Protein AF-X1TEB4-F1 (afdb_monomer)

Structure (mmCIF, N/CA/C/O backbone):
data_AF-X1TEB4-F1
#
_entry.id   AF-X1TEB4-F1
#
loop_
_atom_site.group_PDB
_atom_site.id
_atom_site.type_symbol
_atom_site.label_atom_id
_atom_site.label_alt_id
_atom_site.label_comp_id
_atom_site.label_asym_id
_atom_site.label_entity_id
_atom_site.label_seq_id
_atom_site.pdbx_PDB_ins_code
_atom_site.Cartn_x
_atom_site.Cartn_y
_atom_site.Cartn_z
_atom_site.occupancy
_atom_site.B_iso_or_equiv
_atom_site.auth_seq_id
_atom_site.auth_comp_id
_atom_site.auth_asym_id
_atom_site.auth_atom_id
_atom_site.pdbx_PDB_model_num
ATOM 1 N N . MET A 1 1 ? 12.703 -26.524 -3.717 1.00 46.34 1 MET A N 1
ATOM 2 C CA . MET A 1 1 ? 13.566 -26.075 -4.828 1.00 46.34 1 MET A CA 1
ATOM 3 C C . MET A 1 1 ? 12.742 -25.148 -5.689 1.00 46.34 1 MET A C 1
ATOM 5 O O . MET A 1 1 ? 11.754 -25.592 -6.263 1.00 46.34 1 MET A O 1
ATOM 9 N N . SER A 1 2 ? 13.084 -23.867 -5.699 1.00 54.50 2 SER A N 1
ATOM 10 C CA . SER A 1 2 ? 12.370 -22.867 -6.489 1.00 54.50 2 SER A CA 1
ATOM 11 C C . SER A 1 2 ? 13.248 -22.520 -7.684 1.00 54.50 2 SER A C 1
ATOM 13 O O . SER A 1 2 ? 14.299 -21.919 -7.503 1.00 54.50 2 SER A O 1
ATOM 15 N N . ASN A 1 3 ? 12.840 -22.927 -8.886 1.00 78.25 3 ASN A N 1
ATOM 16 C CA . ASN A 1 3 ? 13.520 -22.561 -10.128 1.00 78.25 3 ASN A CA 1
ATOM 17 C C . ASN A 1 3 ? 13.037 -21.174 -10.552 1.00 78.25 3 ASN A C 1
ATOM 19 O O . ASN A 1 3 ? 11.986 -21.061 -11.188 1.00 78.25 3 ASN A O 1
ATOM 23 N N . ILE A 1 4 ? 13.766 -20.123 -10.178 1.00 87.38 4 ILE A N 1
ATOM 24 C CA . ILE A 1 4 ? 13.391 -18.758 -10.555 1.00 87.38 4 ILE A CA 1
ATOM 25 C C . ILE A 1 4 ? 13.829 -18.525 -11.997 1.00 87.38 4 ILE A C 1
ATOM 27 O O . ILE A 1 4 ? 14.985 -18.751 -12.347 1.00 87.38 4 ILE A O 1
ATOM 31 N N . ARG A 1 5 ? 12.894 -18.103 -12.843 1.00 91.81 5 ARG A N 1
ATOM 32 C CA . ARG A 1 5 ? 13.108 -17.862 -14.272 1.00 91.81 5 ARG A CA 1
ATOM 33 C C . ARG A 1 5 ? 12.474 -16.540 -14.648 1.00 91.81 5 ARG A C 1
ATOM 35 O O . ARG A 1 5 ? 11.429 -16.177 -14.105 1.00 91.81 5 ARG A O 1
ATOM 42 N N . LEU A 1 6 ? 13.099 -15.856 -15.590 1.00 92.44 6 LEU A N 1
ATOM 43 C CA . LEU A 1 6 ? 12.607 -14.604 -16.137 1.00 92.44 6 LEU A CA 1
ATOM 44 C C . LEU A 1 6 ? 12.406 -14.762 -17.636 1.00 92.44 6 LEU A C 1
ATOM 46 O O . LEU A 1 6 ? 13.144 -15.479 -18.315 1.00 92.44 6 LEU A O 1
ATOM 50 N N . ARG A 1 7 ? 11.397 -14.065 -18.139 1.00 94.44 7 ARG A N 1
ATOM 51 C CA . ARG A 1 7 ? 11.156 -13.883 -19.562 1.00 94.44 7 ARG A CA 1
ATOM 52 C C . ARG A 1 7 ? 10.642 -12.472 -19.755 1.00 94.44 7 ARG A C 1
ATOM 54 O O . ARG A 1 7 ? 9.741 -12.052 -19.030 1.00 94.44 7 ARG A O 1
ATOM 61 N N . ILE A 1 8 ? 11.226 -11.767 -20.707 1.00 94.25 8 ILE A N 1
ATOM 62 C CA . ILE A 1 8 ? 10.796 -10.429 -21.086 1.00 94.25 8 ILE A CA 1
ATOM 63 C C . ILE A 1 8 ? 9.924 -10.581 -22.323 1.00 94.25 8 ILE A C 1
ATOM 65 O O . ILE A 1 8 ? 10.279 -11.326 -23.233 1.00 94.25 8 ILE A O 1
ATOM 69 N N . VAL A 1 9 ? 8.773 -9.921 -22.328 1.00 95.19 9 VAL A N 1
ATOM 70 C CA . VAL A 1 9 ? 7.831 -9.928 -23.448 1.00 95.19 9 VAL A CA 1
ATOM 71 C C . VAL A 1 9 ? 7.774 -8.511 -23.994 1.00 95.19 9 VAL A C 1
ATOM 73 O O . VAL A 1 9 ? 7.603 -7.567 -23.223 1.00 95.19 9 VAL A O 1
ATOM 76 N N . ASN A 1 10 ? 7.971 -8.372 -25.300 1.00 94.75 10 ASN A N 1
ATOM 77 C CA . ASN A 1 10 ? 7.827 -7.118 -26.013 1.00 94.75 10 ASN 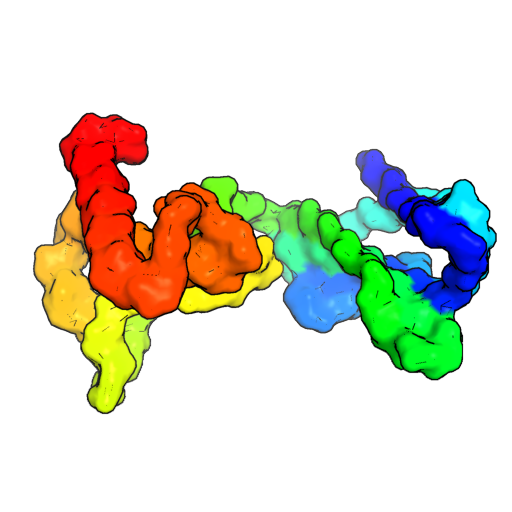A CA 1
ATOM 78 C C . ASN A 1 10 ? 6.544 -7.176 -26.842 1.00 94.75 10 ASN A C 1
ATOM 80 O O . ASN A 1 10 ? 6.534 -7.752 -27.923 1.00 94.75 10 ASN A O 1
ATOM 84 N N . ASP A 1 11 ? 5.479 -6.556 -26.343 1.00 93.06 11 ASP A N 1
ATOM 85 C CA . ASP A 1 11 ? 4.195 -6.455 -27.051 1.00 93.06 11 ASP A CA 1
ATOM 86 C C . ASP A 1 11 ? 4.111 -5.203 -27.952 1.00 93.06 11 ASP A C 1
ATOM 88 O O . ASP A 1 11 ? 3.024 -4.807 -28.367 1.00 93.06 11 ASP A O 1
ATOM 92 N N . SER A 1 12 ? 5.237 -4.523 -28.202 1.00 90.69 12 SER A N 1
ATOM 93 C CA . SER A 1 12 ? 5.290 -3.334 -29.059 1.00 90.69 12 SER A CA 1
ATOM 94 C C . SER A 1 12 ? 5.682 -3.673 -30.498 1.00 90.69 12 SER A C 1
ATOM 96 O O . SER A 1 12 ? 6.253 -4.729 -30.779 1.00 90.69 12 SER A O 1
ATOM 98 N N . ASP A 1 13 ? 5.417 -2.731 -31.404 1.00 93.88 13 ASP A N 1
ATOM 99 C CA . ASP A 1 13 ? 5.736 -2.837 -32.833 1.00 93.88 13 ASP A CA 1
ATOM 100 C C . ASP A 1 13 ? 7.204 -2.521 -33.167 1.00 93.88 13 ASP A C 1
ATOM 102 O O . ASP A 1 13 ? 7.592 -2.520 -34.336 1.00 93.88 13 ASP A O 1
ATOM 106 N N . GLU A 1 14 ? 8.035 -2.265 -32.156 1.00 92.69 14 GLU A N 1
ATOM 107 C CA . GLU A 1 14 ? 9.440 -1.899 -32.315 1.00 92.69 14 GLU A CA 1
ATOM 108 C C . GLU A 1 14 ? 10.349 -2.791 -31.472 1.00 92.69 14 GLU A C 1
ATOM 110 O O . GLU A 1 14 ? 9.975 -3.257 -30.395 1.00 92.69 14 GLU A O 1
ATOM 115 N N . ASP A 1 15 ? 11.588 -2.971 -31.920 1.00 93.00 15 ASP A N 1
ATOM 116 C CA . ASP A 1 15 ? 12.613 -3.650 -31.133 1.00 93.00 15 ASP A CA 1
ATOM 117 C C . ASP A 1 15 ? 12.954 -2.816 -29.891 1.00 93.00 15 ASP A C 1
ATOM 119 O O . ASP A 1 15 ? 13.153 -1.599 -29.962 1.00 93.00 15 ASP A O 1
ATOM 123 N N . ILE A 1 16 ? 13.020 -3.450 -28.721 1.00 92.31 16 ILE A N 1
ATOM 124 C CA . ILE A 1 16 ? 13.386 -2.774 -27.473 1.00 92.31 16 ILE A CA 1
ATOM 125 C C . ILE A 1 16 ? 14.796 -3.194 -27.071 1.00 92.31 16 ILE A C 1
ATOM 127 O O . ILE A 1 16 ? 15.044 -4.359 -26.760 1.00 92.31 16 ILE A O 1
ATOM 131 N N . GLU A 1 17 ? 15.700 -2.216 -27.003 1.00 94.81 17 GLU A N 1
ATOM 132 C CA . GLU A 1 17 ? 16.971 -2.343 -26.294 1.00 94.81 17 GLU A CA 1
ATOM 133 C C . GLU A 1 17 ? 16.771 -1.961 -24.825 1.00 94.81 17 GLU A C 1
ATOM 135 O O . GLU A 1 17 ? 16.362 -0.841 -24.503 1.00 94.81 17 GLU A O 1
ATOM 140 N N . LEU A 1 18 ? 17.056 -2.894 -23.921 1.00 95.56 18 LEU A N 1
ATOM 141 C CA . LEU A 1 18 ? 16.840 -2.719 -22.489 1.00 95.56 18 LEU A CA 1
ATOM 142 C C . LEU A 1 18 ? 17.977 -3.320 -21.670 1.00 95.56 18 LEU A C 1
ATOM 144 O O . LEU A 1 18 ? 18.709 -4.190 -22.128 1.00 95.56 18 LEU A O 1
ATOM 148 N N . ARG A 1 19 ? 18.096 -2.893 -20.417 1.00 96.69 19 ARG A N 1
ATOM 149 C CA . ARG A 1 19 ? 18.965 -3.508 -19.416 1.00 96.69 19 ARG A CA 1
ATOM 150 C C . ARG A 1 19 ? 18.125 -4.185 -18.355 1.00 96.69 19 ARG A C 1
ATOM 152 O O . ARG A 1 19 ? 17.402 -3.514 -17.615 1.00 96.69 19 ARG A O 1
ATOM 159 N N . LEU A 1 20 ? 18.252 -5.501 -18.249 1.00 96.31 20 LEU A N 1
ATOM 160 C CA . LEU A 1 20 ? 17.651 -6.274 -17.175 1.00 96.31 20 LEU A CA 1
ATOM 161 C C . LEU A 1 20 ? 18.532 -6.197 -15.933 1.00 96.31 20 LEU A C 1
ATOM 163 O O . LEU A 1 20 ? 19.722 -6.491 -15.985 1.00 96.31 20 LEU A O 1
ATOM 167 N N . ARG A 1 21 ? 17.922 -5.896 -14.788 1.00 96.69 21 ARG A N 1
ATOM 168 C CA . ARG A 1 21 ? 18.528 -6.064 -13.466 1.00 96.69 21 ARG A CA 1
ATOM 169 C C . ARG A 1 21 ? 17.651 -6.953 -12.608 1.00 96.69 21 ARG A C 1
ATOM 171 O O . ARG A 1 21 ? 16.559 -6.541 -12.216 1.00 96.69 21 ARG A O 1
ATOM 178 N N . PHE A 1 22 ? 18.161 -8.133 -12.278 1.00 96.12 22 PHE A N 1
ATOM 179 C CA . PHE A 1 22 ? 17.533 -9.078 -11.368 1.00 96.12 22 PHE A CA 1
ATOM 180 C C . PHE A 1 22 ? 18.405 -9.314 -10.137 1.00 96.12 22 PHE A C 1
ATOM 182 O O . PHE A 1 22 ? 19.541 -9.781 -10.246 1.00 96.12 22 PHE A O 1
ATOM 189 N N . PHE A 1 23 ? 17.881 -8.992 -8.958 1.00 94.69 23 PHE A N 1
ATOM 190 C CA . PHE A 1 23 ? 18.628 -9.063 -7.706 1.00 94.69 23 PHE A CA 1
ATOM 191 C C . PHE A 1 23 ? 17.726 -9.361 -6.504 1.00 94.69 23 PHE A C 1
ATOM 193 O O . PHE A 1 23 ? 16.518 -9.129 -6.527 1.00 94.69 23 PHE A O 1
ATOM 200 N N . LEU A 1 24 ? 18.337 -9.882 -5.444 1.00 93.00 24 LEU A N 1
ATOM 201 C CA . LEU A 1 24 ? 17.761 -10.064 -4.120 1.00 93.00 24 LEU A CA 1
ATOM 202 C C . LEU A 1 24 ? 18.190 -8.904 -3.223 1.00 93.00 24 LEU A C 1
ATOM 204 O O . LEU A 1 24 ? 19.374 -8.555 -3.178 1.00 93.00 24 LEU A O 1
ATOM 208 N N . ARG A 1 25 ? 17.245 -8.342 -2.472 1.00 91.38 25 ARG A N 1
ATOM 209 C CA . ARG A 1 25 ? 17.519 -7.324 -1.454 1.00 91.38 25 ARG A CA 1
ATOM 210 C C . ARG A 1 25 ? 16.847 -7.627 -0.119 1.00 91.38 25 ARG A C 1
ATOM 212 O O . ARG A 1 25 ? 15.802 -8.281 -0.079 1.00 91.38 25 ARG A O 1
ATOM 219 N N . TYR A 1 26 ? 17.438 -7.080 0.936 1.00 85.31 26 TYR A N 1
ATOM 220 C CA . TYR A 1 26 ? 16.897 -7.002 2.290 1.00 85.31 26 TYR A CA 1
ATOM 221 C C . TYR A 1 26 ? 16.868 -5.528 2.682 1.00 85.31 26 TYR A C 1
ATOM 223 O O . TYR A 1 26 ? 17.906 -4.865 2.677 1.00 85.31 26 TYR A O 1
ATOM 231 N N . PHE A 1 27 ? 15.667 -4.995 2.916 1.00 79.31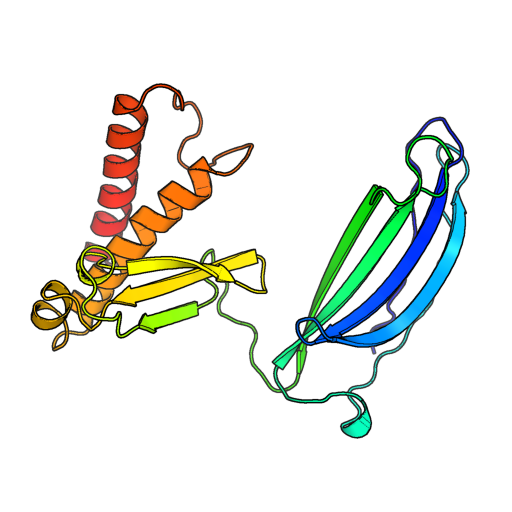 27 PHE A N 1
ATOM 232 C CA . PHE A 1 27 ? 15.415 -3.548 2.919 1.00 79.31 27 PHE A CA 1
ATOM 233 C C . PHE A 1 27 ? 16.008 -2.877 1.662 1.00 79.31 27 PHE A C 1
ATOM 235 O O . PHE A 1 27 ? 15.671 -3.266 0.540 1.00 79.31 27 PHE A O 1
ATOM 242 N N . ASP A 1 28 ? 16.911 -1.913 1.837 1.00 79.12 28 ASP A N 1
ATOM 243 C CA . ASP A 1 28 ? 17.576 -1.189 0.748 1.00 79.12 28 ASP A CA 1
ATOM 244 C C . ASP A 1 28 ? 18.912 -1.813 0.327 1.00 79.12 28 ASP A C 1
ATOM 246 O O . ASP A 1 28 ? 19.527 -1.389 -0.654 1.00 79.12 28 ASP A O 1
ATOM 250 N N . GLN A 1 29 ? 19.366 -2.849 1.034 1.00 85.88 29 GLN A N 1
ATOM 251 C CA . GLN A 1 29 ? 20.633 -3.499 0.745 1.00 85.88 29 GLN A CA 1
ATOM 252 C C . GLN A 1 29 ? 20.449 -4.599 -0.299 1.00 85.88 29 GLN A C 1
ATOM 254 O O . GLN A 1 29 ? 19.760 -5.594 -0.068 1.00 85.88 29 GLN A O 1
ATOM 259 N N . VAL A 1 30 ? 21.123 -4.457 -1.441 1.00 90.81 30 VAL A N 1
ATOM 260 C CA . VAL A 1 30 ? 21.265 -5.552 -2.407 1.00 90.81 30 VAL A CA 1
ATOM 261 C C . VAL A 1 30 ? 22.172 -6.616 -1.800 1.00 90.81 30 VAL A C 1
ATOM 263 O O . VAL A 1 30 ? 23.336 -6.355 -1.503 1.00 90.81 30 VAL A O 1
ATOM 266 N N . ILE A 1 31 ? 21.628 -7.814 -1.624 1.00 90.94 31 ILE A N 1
ATOM 267 C CA . ILE A 1 31 ? 22.353 -8.966 -1.083 1.00 90.94 31 ILE A CA 1
ATOM 268 C C . ILE A 1 31 ? 23.049 -9.715 -2.207 1.00 90.94 31 ILE A C 1
ATOM 270 O O . ILE A 1 31 ? 24.191 -10.149 -2.069 1.00 90.94 31 ILE A O 1
ATOM 274 N N . ARG A 1 32 ? 22.351 -9.878 -3.333 1.00 91.62 32 ARG A N 1
ATOM 275 C CA . ARG A 1 32 ? 22.831 -10.689 -4.445 1.00 91.62 32 ARG A CA 1
ATOM 276 C C . ARG A 1 32 ? 22.267 -10.192 -5.760 1.00 91.62 32 ARG A C 1
ATOM 278 O O . ARG A 1 32 ? 21.068 -9.977 -5.869 1.00 91.62 32 ARG A O 1
ATOM 285 N N . THR A 1 33 ? 23.115 -10.092 -6.773 1.00 94.62 33 THR A N 1
ATOM 286 C CA . THR A 1 33 ? 22.696 -9.847 -8.156 1.00 94.62 33 THR A CA 1
ATOM 287 C C . THR A 1 33 ? 22.754 -11.160 -8.927 1.00 94.62 33 THR A C 1
ATOM 289 O O . THR A 1 33 ? 23.776 -11.843 -8.895 1.00 94.62 33 THR A O 1
ATOM 292 N N . TYR A 1 34 ? 21.664 -11.519 -9.600 1.00 93.81 34 TYR A N 1
ATOM 293 C CA . TYR A 1 34 ? 21.567 -12.726 -10.427 1.00 93.81 34 TYR A CA 1
ATOM 29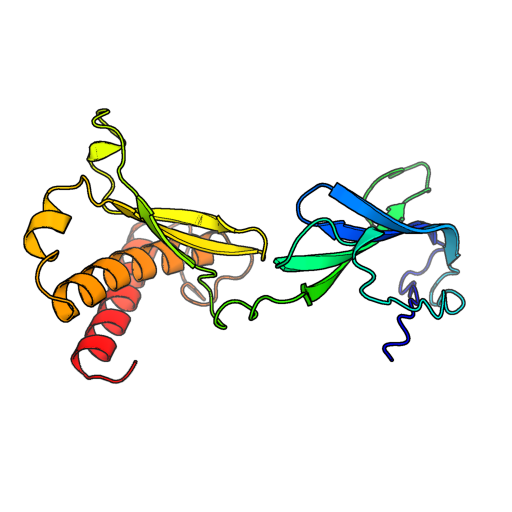4 C C . TYR A 1 34 ? 21.788 -12.423 -11.907 1.00 93.81 34 TYR A C 1
ATOM 296 O O . TYR A 1 34 ? 22.438 -13.207 -12.590 1.00 93.81 34 TYR A O 1
ATOM 304 N N . ALA A 1 35 ? 21.263 -11.292 -12.386 1.00 94.94 35 ALA A N 1
ATOM 305 C CA . ALA A 1 35 ? 21.459 -10.818 -13.750 1.00 94.94 35 ALA A CA 1
ATOM 306 C C . ALA A 1 35 ? 21.581 -9.289 -13.769 1.00 94.94 35 ALA A C 1
ATOM 308 O O . ALA A 1 35 ? 20.830 -8.588 -13.085 1.00 94.94 35 ALA A O 1
ATOM 309 N N . ASP A 1 36 ? 22.532 -8.785 -14.548 1.00 96.25 36 ASP A N 1
ATOM 310 C CA . ASP A 1 36 ? 22.679 -7.371 -14.902 1.00 96.25 36 ASP A CA 1
ATOM 311 C C . ASP A 1 36 ? 23.245 -7.310 -16.324 1.00 96.25 36 ASP A C 1
ATOM 313 O O . ASP A 1 36 ? 24.459 -7.245 -16.516 1.00 96.25 36 ASP A O 1
ATOM 317 N N . GLU A 1 37 ? 22.365 -7.445 -17.312 1.00 95.06 37 GLU A N 1
ATOM 318 C CA . GLU A 1 37 ? 22.740 -7.620 -18.716 1.00 95.06 37 GLU A CA 1
ATOM 319 C C . GLU A 1 37 ? 21.845 -6.803 -19.649 1.00 95.06 37 GLU A C 1
ATOM 321 O O . GLU A 1 37 ? 20.675 -6.541 -19.356 1.00 95.06 37 GLU A O 1
ATOM 326 N N . ASP A 1 38 ? 22.429 -6.384 -20.767 1.00 96.31 38 ASP A N 1
ATOM 327 C CA . ASP A 1 38 ? 21.737 -5.657 -21.823 1.00 96.31 38 ASP A CA 1
ATOM 328 C C . ASP A 1 38 ? 21.128 -6.682 -22.798 1.00 96.31 38 ASP A C 1
ATOM 330 O O . ASP A 1 38 ? 21.785 -7.646 -23.198 1.00 96.31 38 ASP A O 1
ATOM 334 N N . ILE A 1 39 ? 19.856 -6.502 -23.148 1.00 94.94 39 ILE A N 1
ATOM 335 C CA . ILE A 1 39 ? 19.049 -7.438 -23.934 1.00 94.94 39 ILE A CA 1
ATOM 336 C C . ILE A 1 39 ? 18.322 -6.652 -25.019 1.00 94.94 39 ILE A C 1
ATOM 338 O O . ILE A 1 39 ? 17.784 -5.574 -24.770 1.00 94.94 39 ILE A O 1
ATOM 342 N N . ILE A 1 40 ? 18.270 -7.230 -26.215 1.00 95.19 40 ILE A N 1
ATOM 343 C CA . ILE A 1 40 ? 17.432 -6.746 -27.308 1.00 95.19 40 ILE A CA 1
ATOM 344 C C . ILE A 1 40 ? 16.280 -7.731 -27.461 1.00 95.19 40 ILE A C 1
ATOM 346 O O . ILE A 1 40 ? 16.513 -8.930 -27.636 1.00 95.19 40 ILE A O 1
ATOM 350 N N . VAL A 1 41 ? 15.048 -7.236 -27.361 1.00 95.62 41 VAL A N 1
ATOM 351 C CA . VAL A 1 41 ? 13.841 -8.039 -27.576 1.00 95.62 41 VAL A CA 1
ATOM 352 C C . VAL A 1 41 ? 13.152 -7.532 -28.841 1.00 95.62 41 VAL A C 1
ATOM 354 O O . VAL A 1 41 ? 12.707 -6.380 -28.842 1.00 95.62 41 VAL A O 1
ATOM 357 N N . PRO A 1 42 ? 13.063 -8.347 -29.909 1.00 96.00 42 PRO A N 1
ATOM 358 C CA . PRO A 1 42 ? 12.408 -7.931 -31.143 1.00 96.00 42 PRO A CA 1
ATOM 359 C C . PRO A 1 42 ? 10.940 -7.553 -30.932 1.00 96.00 42 PRO A C 1
ATOM 361 O O . PRO A 1 42 ? 10.312 -7.993 -29.961 1.00 96.00 42 PRO A O 1
ATOM 364 N N . ALA A 1 43 ? 10.406 -6.734 -31.836 1.00 95.38 43 ALA A N 1
ATOM 365 C CA . ALA A 1 43 ? 8.994 -6.362 -31.867 1.00 95.38 43 ALA A CA 1
ATOM 366 C C . ALA A 1 43 ? 8.080 -7.597 -31.816 1.00 95.38 43 ALA A C 1
ATOM 368 O O . ALA A 1 43 ? 8.282 -8.553 -32.567 1.00 95.38 43 ALA A O 1
ATOM 369 N N . ASN A 1 44 ? 7.042 -7.558 -30.978 1.00 95.38 44 ASN A N 1
ATOM 370 C CA . ASN A 1 44 ? 6.058 -8.638 -30.814 1.00 95.38 44 ASN A CA 1
ATOM 371 C C . ASN A 1 44 ? 6.659 -10.019 -30.446 1.00 95.38 44 ASN A C 1
ATOM 373 O O . ASN A 1 44 ? 6.035 -11.061 -30.679 1.00 95.38 44 ASN A O 1
ATOM 377 N N . GLU A 1 45 ? 7.866 -10.052 -29.875 1.00 96.38 45 GLU A N 1
ATOM 378 C CA . GLU A 1 45 ? 8.567 -11.274 -29.472 1.00 96.38 45 GLU A CA 1
ATOM 379 C C . GLU A 1 45 ? 8.893 -11.304 -27.968 1.00 96.38 45 GLU A C 1
ATOM 381 O O . GLU A 1 45 ? 8.493 -10.453 -27.174 1.00 96.38 45 GLU A O 1
ATOM 386 N N . HIS A 1 46 ? 9.601 -12.349 -27.539 1.00 94.75 46 HIS A N 1
ATOM 387 C CA . HIS A 1 46 ? 10.052 -12.518 -26.165 1.00 94.75 46 HIS A CA 1
ATOM 388 C C . HIS A 1 46 ? 11.540 -12.847 -26.112 1.00 94.75 46 HIS A C 1
ATOM 390 O O . HIS A 1 46 ? 12.092 -13.483 -27.009 1.00 94.75 46 HIS A O 1
ATOM 396 N N . SER A 1 47 ? 12.184 -12.453 -25.016 1.00 94.38 47 SER A N 1
ATOM 397 C CA . SER A 1 47 ? 13.563 -12.842 -24.752 1.00 94.38 47 SER A CA 1
ATOM 398 C C . SER A 1 47 ? 13.673 -14.364 -24.589 1.00 94.38 47 SER A C 1
ATOM 400 O O . SER A 1 47 ? 12.716 -15.017 -24.142 1.00 94.38 47 SER A O 1
ATOM 402 N N . PRO A 1 48 ? 14.866 -14.941 -24.818 1.00 92.06 48 PRO A N 1
ATOM 403 C CA . PRO A 1 48 ? 15.207 -16.238 -24.255 1.00 92.06 48 PRO A CA 1
ATOM 404 C C . PRO A 1 48 ? 14.927 -16.277 -22.747 1.00 92.06 48 PRO A C 1
ATOM 406 O O . PRO A 1 48 ? 14.863 -15.246 -22.069 1.00 92.06 48 PRO A O 1
ATOM 409 N N . GLU A 1 49 ? 14.741 -17.480 -22.216 1.00 92.56 49 GLU A N 1
ATOM 410 C CA . GLU A 1 49 ? 14.541 -17.671 -20.783 1.00 92.56 49 GLU A CA 1
ATOM 411 C C . GLU A 1 49 ? 15.850 -17.418 -20.028 1.00 92.56 49 GLU A C 1
ATOM 413 O O . GLU A 1 49 ? 16.889 -17.981 -20.370 1.00 92.56 49 GLU A O 1
ATOM 418 N N . ILE A 1 50 ? 15.786 -16.576 -18.997 1.00 93.12 50 ILE A N 1
ATOM 419 C CA . ILE A 1 50 ? 16.945 -16.165 -18.201 1.00 93.12 50 ILE A CA 1
ATOM 420 C C . ILE A 1 50 ? 16.866 -16.881 -16.853 1.00 93.12 50 ILE A C 1
ATOM 422 O O . ILE A 1 50 ? 15.870 -16.768 -16.127 1.00 93.12 50 ILE A O 1
ATOM 426 N N . GLY A 1 51 ? 17.908 -17.651 -16.543 1.00 90.12 51 GLY A N 1
ATOM 427 C CA . GLY A 1 51 ? 17.939 -18.615 -15.443 1.00 90.12 51 GLY A CA 1
ATOM 428 C C . GLY A 1 51 ? 18.052 -20.067 -15.948 1.00 90.12 51 GLY A C 1
ATOM 429 O O . GLY A 1 51 ? 18.444 -20.291 -17.092 1.00 90.12 51 GLY A O 1
ATOM 430 N N . PRO A 1 52 ? 17.724 -21.076 -15.121 1.00 91.00 52 PRO A N 1
ATOM 431 C CA . PRO A 1 52 ? 17.140 -20.958 -13.789 1.00 91.00 52 PRO A CA 1
ATOM 432 C C . PRO A 1 52 ? 18.138 -20.418 -12.761 1.00 91.00 52 PRO A C 1
ATOM 434 O O . PRO A 1 52 ? 19.313 -20.773 -12.767 1.00 91.00 52 PRO A O 1
ATOM 437 N N . PHE A 1 53 ? 17.639 -19.596 -11.846 1.00 89.38 53 PHE A N 1
ATOM 438 C CA . PHE A 1 53 ? 18.362 -19.203 -10.646 1.00 89.38 53 PHE A CA 1
ATOM 439 C C . PHE A 1 53 ? 17.882 -20.040 -9.469 1.00 89.38 53 PHE A C 1
ATOM 441 O O . PHE A 1 53 ? 16.676 -20.233 -9.277 1.00 89.38 53 PHE A O 1
ATOM 448 N N . GLU A 1 54 ? 18.841 -20.511 -8.683 1.00 85.12 54 GLU A N 1
ATOM 449 C CA . GLU A 1 54 ? 18.590 -21.224 -7.441 1.00 85.12 54 GLU A CA 1
ATOM 450 C C . GLU A 1 54 ? 19.002 -20.357 -6.259 1.00 85.12 54 GLU A C 1
ATOM 452 O O . GLU A 1 54 ? 20.065 -19.724 -6.270 1.00 85.12 54 GLU A O 1
ATOM 457 N N . GLU A 1 55 ? 18.159 -20.362 -5.230 1.00 82.12 55 GLU A N 1
ATOM 458 C CA . GLU A 1 55 ? 18.415 -19.643 -3.997 1.00 82.12 55 GLU A CA 1
ATOM 459 C C . GLU A 1 55 ? 18.341 -20.584 -2.799 1.00 82.12 55 GLU A C 1
ATOM 461 O O . GLU A 1 55 ? 17.382 -21.346 -2.641 1.00 82.12 55 GLU A O 1
ATOM 466 N N . TYR A 1 56 ? 19.381 -20.514 -1.971 1.00 80.75 56 TYR A N 1
ATOM 467 C CA . TYR A 1 56 ? 19.537 -21.316 -0.769 1.00 80.75 56 TYR A CA 1
ATOM 468 C C . TYR A 1 56 ? 19.770 -20.367 0.405 1.00 80.75 56 TYR A C 1
ATOM 470 O O . TYR A 1 56 ? 20.720 -19.582 0.352 1.00 80.75 56 TYR A O 1
ATOM 478 N N . PRO A 1 57 ? 18.946 -20.430 1.463 1.00 71.12 57 PRO A N 1
ATOM 479 C CA . PRO A 1 57 ? 19.191 -19.662 2.671 1.00 71.12 57 PRO A CA 1
ATOM 480 C C . PRO A 1 57 ? 20.431 -20.230 3.370 1.00 71.12 57 PRO A C 1
ATOM 482 O O . PRO A 1 57 ? 20.370 -21.251 4.051 1.00 71.12 57 PRO A O 1
ATOM 485 N N . ILE A 1 58 ? 21.582 -19.604 3.129 1.00 77.12 58 ILE A N 1
ATOM 486 C CA . ILE A 1 58 ? 22.841 -19.896 3.815 1.00 77.12 58 ILE A CA 1
ATOM 487 C C . ILE A 1 58 ? 23.113 -18.721 4.750 1.00 77.12 58 ILE A C 1
ATOM 489 O O . ILE A 1 58 ? 23.157 -17.579 4.299 1.00 77.12 58 ILE A O 1
ATOM 493 N N . GLU A 1 59 ? 23.337 -19.001 6.031 1.00 68.06 59 GLU A N 1
ATOM 494 C CA . GLU A 1 59 ? 23.495 -18.006 7.106 1.00 68.06 59 GLU A CA 1
ATOM 495 C C . GLU A 1 59 ? 24.550 -16.923 6.794 1.00 68.06 59 GLU A C 1
ATOM 497 O O . GLU A 1 59 ? 24.405 -15.770 7.178 1.00 68.06 59 GLU A O 1
ATOM 502 N N . SER A 1 60 ? 25.579 -17.245 6.003 1.00 74.19 60 SER A N 1
ATOM 503 C CA . SER A 1 60 ? 26.603 -16.281 5.573 1.00 74.19 60 SER A CA 1
ATOM 504 C C . SER A 1 60 ? 26.130 -15.238 4.550 1.00 74.19 60 SER A C 1
ATOM 506 O O . SER A 1 60 ? 26.799 -14.225 4.364 1.00 74.19 60 SER A O 1
ATOM 508 N N . THR A 1 61 ? 25.026 -15.498 3.847 1.00 76.06 61 THR A N 1
ATOM 509 C CA . THR A 1 61 ? 24.486 -14.638 2.774 1.00 76.06 61 THR A CA 1
ATOM 510 C C . THR A 1 61 ? 23.300 -13.804 3.260 1.00 76.06 61 THR A C 1
ATOM 512 O O . THR A 1 61 ? 23.020 -12.743 2.709 1.00 76.06 61 THR A O 1
ATOM 515 N N . TYR A 1 62 ? 22.620 -14.263 4.309 1.00 85.06 62 TYR A N 1
ATOM 516 C CA . TYR A 1 62 ? 21.394 -13.674 4.831 1.00 85.06 62 TYR A CA 1
ATOM 517 C C . TYR A 1 62 ? 21.712 -12.930 6.131 1.00 85.06 62 TYR A C 1
ATOM 519 O O . TYR A 1 62 ? 21.984 -13.575 7.139 1.00 85.06 62 TYR A O 1
ATOM 527 N N . PRO A 1 63 ? 21.725 -11.585 6.133 1.00 82.69 63 PRO A N 1
ATOM 528 C CA . PRO A 1 63 ? 22.216 -10.820 7.278 1.00 82.69 63 PRO A CA 1
ATOM 529 C C . PRO A 1 63 ? 21.347 -10.959 8.537 1.00 82.69 63 PRO A C 1
ATOM 531 O O . PRO A 1 63 ? 21.838 -10.712 9.637 1.00 82.69 63 PRO A O 1
ATOM 534 N N . SER A 1 64 ? 20.060 -11.297 8.394 1.00 86.06 64 SER A N 1
ATOM 535 C CA . SER A 1 64 ? 19.132 -11.465 9.519 1.00 86.06 64 SER A CA 1
ATOM 536 C C . SER A 1 64 ? 17.854 -12.213 9.123 1.00 86.06 64 SER A C 1
ATOM 538 O O . SER A 1 64 ? 17.577 -12.390 7.934 1.00 86.06 64 SER A O 1
ATOM 540 N N . ALA A 1 65 ? 17.048 -12.607 10.108 1.00 86.56 65 ALA A N 1
ATOM 541 C CA . ALA A 1 65 ? 15.676 -13.043 9.867 1.00 86.56 65 ALA A CA 1
ATOM 542 C C . ALA A 1 65 ? 14.836 -11.890 9.285 1.00 86.56 65 ALA A C 1
ATOM 544 O O . ALA A 1 65 ? 15.101 -10.716 9.550 1.00 86.56 65 ALA A O 1
ATOM 545 N N . GLY A 1 66 ? 13.831 -12.236 8.485 1.00 84.00 66 GLY A N 1
ATOM 546 C CA . GLY A 1 66 ? 12.799 -11.313 8.032 1.00 84.00 66 GLY A CA 1
ATOM 547 C C . GLY A 1 66 ? 12.517 -11.354 6.539 1.00 84.00 66 GLY A C 1
ATOM 548 O O . GLY A 1 66 ? 12.637 -12.394 5.891 1.00 84.00 66 GLY A O 1
ATOM 549 N N . LYS A 1 67 ? 12.069 -10.226 5.984 1.00 82.88 67 LYS A N 1
ATOM 550 C CA . LYS A 1 67 ? 11.566 -10.140 4.608 1.00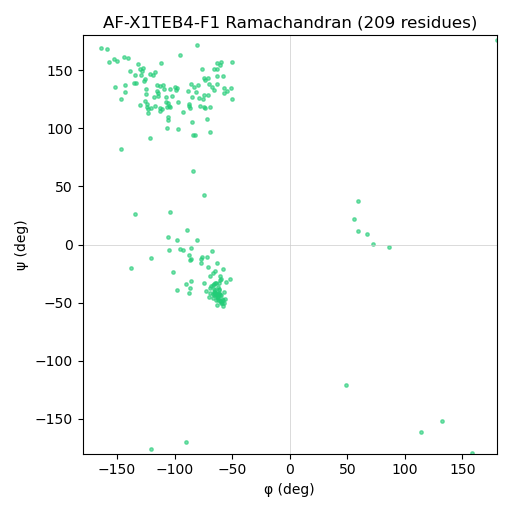 82.88 67 LYS A CA 1
ATOM 551 C C . LYS A 1 67 ? 12.670 -9.944 3.575 1.00 82.88 67 LYS A C 1
ATOM 553 O O . LYS A 1 67 ? 13.388 -8.946 3.576 1.00 82.88 67 LYS A O 1
ATOM 558 N N . TYR A 1 68 ? 12.669 -10.808 2.572 1.00 89.31 68 TYR A N 1
ATOM 559 C CA . TYR A 1 68 ? 13.559 -10.756 1.422 1.00 89.31 68 TYR A CA 1
ATOM 560 C C . TYR A 1 68 ? 12.765 -10.510 0.141 1.00 89.31 68 TYR A C 1
ATOM 562 O O . TYR A 1 68 ? 11.686 -11.069 -0.067 1.00 89.31 68 TYR A O 1
ATOM 570 N N . THR A 1 69 ? 13.286 -9.640 -0.727 1.00 88.94 69 THR A N 1
ATOM 571 C CA . THR A 1 69 ? 12.596 -9.238 -1.961 1.00 88.94 69 THR A CA 1
ATOM 572 C C . THR A 1 69 ? 13.461 -9.492 -3.184 1.00 88.94 69 THR A C 1
ATOM 574 O O . THR A 1 69 ? 14.515 -8.881 -3.354 1.00 88.94 69 THR A O 1
ATOM 577 N N . PHE A 1 70 ? 12.973 -10.350 -4.071 1.00 92.12 70 PHE A N 1
ATOM 578 C CA . PHE A 1 70 ? 13.433 -10.442 -5.447 1.00 92.12 70 PHE A CA 1
ATOM 579 C C . PHE A 1 70 ? 12.893 -9.256 -6.240 1.00 92.12 70 PHE A C 1
ATOM 581 O O . PHE A 1 70 ? 11.685 -9.003 -6.228 1.00 92.12 70 PHE A O 1
ATOM 588 N N . VAL A 1 71 ? 13.776 -8.553 -6.941 1.00 92.00 71 VAL A N 1
ATOM 589 C CA . VAL A 1 71 ? 13.457 -7.396 -7.780 1.00 92.00 71 VAL A CA 1
ATOM 590 C C . VAL A 1 71 ? 13.971 -7.666 -9.186 1.00 92.00 71 VAL A C 1
ATOM 592 O O . VAL A 1 71 ? 15.170 -7.866 -9.370 1.00 92.00 71 VAL A O 1
ATOM 595 N N . ALA A 1 72 ? 13.073 -7.652 -10.168 1.00 94.94 72 ALA A N 1
ATOM 596 C CA . ALA A 1 72 ? 13.396 -7.628 -11.588 1.00 94.94 72 ALA A CA 1
ATOM 597 C C . ALA A 1 72 ? 12.948 -6.279 -12.155 1.00 94.94 72 ALA A C 1
ATOM 599 O O . ALA A 1 72 ? 11.760 -5.966 -12.122 1.00 94.94 72 ALA A O 1
ATOM 600 N N . ARG A 1 73 ? 13.890 -5.482 -12.656 1.00 94.38 73 ARG A N 1
ATOM 601 C CA . ARG A 1 73 ? 13.606 -4.209 -13.331 1.00 94.38 73 ARG A CA 1
ATOM 602 C C . ARG A 1 73 ? 14.244 -4.199 -14.709 1.00 94.38 73 ARG A C 1
ATOM 604 O O . ARG A 1 73 ? 15.358 -4.704 -14.865 1.00 94.38 73 ARG A O 1
ATOM 611 N N . ILE A 1 74 ? 13.554 -3.609 -15.673 1.00 94.56 74 ILE A N 1
ATOM 612 C CA . ILE A 1 74 ? 14.076 -3.367 -17.015 1.00 94.56 74 ILE A CA 1
ATOM 613 C C . ILE A 1 74 ? 14.185 -1.860 -17.237 1.00 94.56 74 ILE A C 1
ATOM 615 O O . ILE A 1 74 ? 13.263 -1.104 -16.937 1.00 94.56 74 ILE A O 1
ATOM 619 N N . LEU A 1 75 ? 15.341 -1.420 -17.714 1.00 93.56 75 LEU A N 1
ATOM 620 C CA . LEU A 1 75 ? 15.626 -0.016 -17.997 1.00 93.56 75 LEU A CA 1
ATOM 621 C C . LEU A 1 75 ? 15.779 0.156 -19.504 1.00 93.56 75 LEU A C 1
ATOM 623 O O . LEU A 1 75 ? 16.465 -0.657 -20.119 1.00 93.56 75 LEU A O 1
ATOM 627 N N . SER A 1 76 ? 15.199 1.199 -20.089 1.00 92.88 76 SER A N 1
ATOM 628 C CA . SER A 1 76 ? 15.410 1.503 -21.504 1.00 92.88 76 SER A CA 1
ATOM 629 C C . SER A 1 76 ? 16.875 1.839 -21.771 1.00 92.88 76 SER A C 1
ATOM 631 O O . SER A 1 76 ? 17.518 2.560 -20.997 1.00 92.88 76 SER A O 1
ATOM 633 N N . LEU A 1 77 ? 17.406 1.324 -22.878 1.00 93.94 77 LEU A N 1
ATOM 634 C CA . LEU A 1 77 ? 18.703 1.718 -23.423 1.00 93.94 77 LEU A CA 1
ATOM 635 C C . LEU A 1 77 ? 18.582 2.607 -24.665 1.00 93.94 77 LEU A C 1
ATOM 637 O O . LEU A 1 77 ? 19.609 3.115 -25.122 1.00 93.94 77 LEU A O 1
ATOM 641 N N . ARG A 1 78 ? 17.361 2.843 -25.169 1.00 89.88 78 ARG A N 1
ATOM 642 C CA . ARG A 1 78 ? 17.116 3.710 -26.330 1.00 89.88 78 ARG A CA 1
ATOM 643 C C . ARG A 1 78 ? 17.547 5.140 -26.010 1.00 89.88 78 ARG A C 1
ATOM 645 O O . ARG A 1 78 ? 17.416 5.592 -24.878 1.00 89.88 78 ARG A O 1
ATOM 652 N N . GLU A 1 79 ? 18.068 5.868 -26.996 1.00 86.44 79 GLU A N 1
ATOM 653 C CA . GLU A 1 79 ? 18.614 7.214 -26.758 1.00 86.44 79 GLU A CA 1
ATOM 654 C C . GLU A 1 79 ? 17.572 8.210 -26.228 1.00 86.44 79 GLU A C 1
ATOM 656 O O . GLU A 1 79 ? 17.912 9.072 -25.420 1.00 86.44 79 GLU A O 1
ATOM 661 N N . GLU A 1 80 ? 16.315 8.072 -26.652 1.00 87.56 80 GLU A N 1
ATOM 662 C CA . GLU A 1 80 ? 15.225 9.001 -26.332 1.00 87.56 80 GLU A CA 1
ATOM 663 C C . GLU A 1 80 ? 14.827 8.977 -24.849 1.00 87.56 80 GLU A C 1
ATOM 665 O O . GLU A 1 80 ? 14.510 10.017 -24.273 1.00 87.56 80 GLU A O 1
ATOM 670 N N . ASP A 1 81 ? 14.872 7.801 -24.221 1.00 87.75 81 ASP A N 1
ATOM 671 C CA . ASP A 1 81 ? 14.388 7.558 -22.860 1.00 87.75 81 ASP A CA 1
ATOM 672 C C . ASP A 1 81 ? 15.381 6.735 -22.019 1.00 87.75 81 ASP A C 1
ATOM 674 O O . ASP A 1 81 ? 15.003 6.071 -21.048 1.00 87.75 81 ASP A O 1
ATOM 678 N N . LYS A 1 82 ? 16.674 6.801 -22.356 1.00 91.19 82 LYS A N 1
ATOM 679 C CA . LYS A 1 82 ? 17.737 6.020 -21.715 1.00 91.19 82 LYS A CA 1
ATOM 680 C C . LYS A 1 82 ? 17.704 6.122 -20.191 1.00 91.19 82 LYS A C 1
ATOM 682 O O . LYS A 1 82 ? 17.824 7.200 -19.611 1.00 91.19 82 LYS A O 1
ATOM 687 N N . GLY A 1 83 ? 17.645 4.968 -19.536 1.00 86.56 83 GLY A N 1
ATOM 688 C CA . GLY A 1 83 ? 17.607 4.849 -18.080 1.00 86.56 83 GLY A CA 1
ATOM 689 C C . GLY A 1 83 ? 16.205 4.935 -17.474 1.00 86.56 83 GLY A C 1
ATOM 690 O O . GLY A 1 83 ? 16.081 4.751 -16.263 1.00 86.56 83 GLY A O 1
ATOM 691 N N . THR A 1 84 ? 15.166 5.157 -18.281 1.00 89.50 84 THR A N 1
ATOM 692 C CA . THR A 1 84 ? 13.767 5.077 -17.841 1.00 89.50 84 THR A CA 1
ATOM 693 C C . THR A 1 84 ? 13.415 3.637 -17.489 1.00 89.50 84 THR A C 1
ATOM 695 O O . THR A 1 84 ? 13.772 2.709 -18.212 1.00 89.50 84 THR A O 1
ATOM 698 N N . GLU A 1 85 ? 12.730 3.427 -16.367 1.00 92.06 85 GLU A N 1
ATOM 699 C CA . GLU A 1 85 ? 12.213 2.109 -15.998 1.00 92.06 85 GLU A CA 1
ATOM 700 C C . GLU A 1 85 ? 11.007 1.761 -16.876 1.00 92.06 85 GLU A C 1
ATOM 702 O O . GLU A 1 85 ? 9.999 2.463 -16.844 1.00 92.06 85 GLU A O 1
ATOM 707 N N . LEU A 1 86 ? 11.128 0.691 -17.666 1.00 89.69 86 LEU A N 1
ATOM 708 C CA . LEU A 1 86 ? 10.073 0.228 -18.575 1.00 89.69 86 LEU A CA 1
ATOM 709 C C . LEU A 1 86 ? 9.084 -0.715 -17.871 1.00 89.69 86 LEU A C 1
ATOM 711 O O . LEU A 1 86 ? 7.887 -0.667 -18.126 1.00 89.69 86 LEU A O 1
ATOM 715 N N . ASP A 1 87 ? 9.577 -1.571 -16.973 1.00 90.12 87 ASP A N 1
ATOM 716 C CA . ASP A 1 87 ? 8.772 -2.441 -16.112 1.00 90.12 87 ASP A CA 1
ATOM 717 C C . ASP A 1 87 ? 9.579 -2.843 -14.871 1.00 90.12 87 ASP A C 1
ATOM 719 O O . ASP A 1 87 ? 10.817 -2.875 -14.857 1.00 90.12 87 ASP A O 1
ATOM 723 N N . HIS A 1 88 ? 8.841 -3.200 -13.829 1.00 89.88 88 HIS A N 1
ATOM 724 C CA . HIS A 1 88 ? 9.353 -3.625 -12.545 1.00 89.88 88 HIS A CA 1
ATOM 725 C C . HIS A 1 88 ? 8.424 -4.674 -11.923 1.00 89.88 88 HIS A C 1
ATOM 727 O O . HIS A 1 88 ? 7.231 -4.451 -11.686 1.00 89.88 88 HIS A O 1
ATOM 733 N N . LYS A 1 89 ? 8.998 -5.827 -11.575 1.00 89.62 89 LYS A N 1
ATOM 734 C CA . LYS A 1 89 ? 8.312 -6.941 -10.916 1.00 89.62 89 LYS A CA 1
ATOM 735 C C . LYS A 1 89 ? 9.044 -7.346 -9.647 1.00 89.62 89 LYS A C 1
ATOM 737 O O . LYS A 1 89 ? 10.271 -7.420 -9.609 1.00 89.62 89 LYS A O 1
ATOM 742 N N . THR A 1 90 ? 8.273 -7.670 -8.614 1.00 86.31 90 THR A N 1
ATOM 743 C CA . THR A 1 90 ? 8.805 -8.142 -7.335 1.00 86.31 90 THR A CA 1
ATOM 744 C C . THR A 1 90 ? 8.156 -9.438 -6.884 1.00 86.31 90 THR A C 1
ATOM 746 O O . THR A 1 90 ? 6.986 -9.718 -7.160 1.00 86.31 90 THR A O 1
ATOM 749 N N . LYS A 1 91 ? 8.934 -10.237 -6.156 1.00 86.44 91 LYS A N 1
ATOM 750 C CA . LYS A 1 91 ? 8.456 -11.391 -5.391 1.00 86.44 91 LYS A CA 1
ATOM 751 C C . LYS A 1 91 ? 9.103 -11.372 -4.016 1.00 86.44 91 LYS A C 1
ATOM 753 O O . LYS A 1 91 ? 10.283 -11.061 -3.899 1.00 86.44 91 LYS A O 1
ATOM 758 N N . VAL A 1 92 ? 8.329 -11.695 -2.989 1.00 84.88 92 VAL A N 1
ATOM 759 C CA . VAL A 1 92 ? 8.771 -11.636 -1.593 1.00 84.88 92 VAL A CA 1
ATOM 760 C C . VAL A 1 92 ? 8.745 -13.022 -0.970 1.00 84.88 92 VAL A C 1
ATOM 762 O O . VAL A 1 92 ? 7.911 -13.854 -1.335 1.00 84.88 92 VAL A O 1
ATOM 765 N N . PHE A 1 93 ? 9.652 -13.254 -0.032 1.00 85.62 93 PHE A N 1
ATOM 766 C CA . PHE A 1 93 ? 9.603 -14.383 0.888 1.00 85.62 93 PHE A CA 1
ATOM 767 C C . PHE A 1 93 ? 10.118 -13.941 2.257 1.00 85.62 93 PHE A C 1
ATOM 769 O O . PHE A 1 93 ? 10.800 -12.923 2.368 1.00 85.62 93 PHE A O 1
ATOM 776 N N . TYR A 1 94 ? 9.786 -14.712 3.286 1.00 84.81 94 TYR A N 1
ATOM 777 C CA . TYR A 1 94 ? 10.203 -14.450 4.657 1.00 84.81 94 TYR A CA 1
ATOM 778 C C . TYR A 1 94 ? 11.116 -15.584 5.100 1.00 84.81 94 TYR A C 1
ATOM 780 O O . TYR A 1 94 ? 10.825 -16.758 4.851 1.00 84.81 94 TYR A O 1
ATOM 788 N N . LEU A 1 95 ? 12.250 -15.217 5.685 1.00 86.62 95 LEU A N 1
ATOM 789 C CA . LEU A 1 95 ? 13.202 -16.141 6.274 1.00 86.62 95 LEU A CA 1
ATOM 790 C C . LEU A 1 95 ? 13.047 -16.067 7.789 1.00 86.62 95 LEU A C 1
ATOM 792 O O . LEU A 1 95 ? 13.273 -15.007 8.361 1.00 86.62 95 LEU A O 1
ATOM 796 N N . GLU A 1 96 ? 12.678 -17.182 8.419 1.00 85.69 96 GLU A N 1
ATOM 797 C CA . GLU A 1 96 ? 12.589 -17.314 9.887 1.00 85.69 96 GLU A CA 1
ATOM 798 C C . GLU A 1 96 ? 11.618 -16.336 10.585 1.00 85.69 96 GLU A C 1
ATOM 800 O O . GLU A 1 96 ? 11.585 -16.264 11.810 1.00 85.69 96 GLU A O 1
ATOM 805 N N . GLU A 1 97 ? 10.783 -15.633 9.819 1.00 81.00 97 GLU A N 1
ATOM 806 C CA . GLU A 1 97 ? 9.702 -14.765 10.287 1.00 81.00 97 GLU A CA 1
ATOM 807 C C . GLU A 1 97 ? 8.413 -15.154 9.551 1.00 81.00 97 GLU A C 1
ATOM 809 O O . GLU A 1 97 ? 8.452 -15.556 8.383 1.00 81.00 97 GLU A O 1
ATOM 814 N N . ASP A 1 98 ? 7.268 -15.050 10.221 1.00 75.44 98 ASP A N 1
ATOM 815 C CA . ASP A 1 98 ? 5.981 -15.232 9.560 1.00 75.44 98 ASP A CA 1
ATOM 816 C C . ASP A 1 98 ? 5.663 -14.014 8.671 1.00 75.44 98 ASP A C 1
ATOM 818 O O . ASP A 1 98 ? 5.944 -12.877 9.058 1.00 75.44 98 ASP A O 1
ATOM 822 N N . PRO A 1 99 ? 5.064 -14.210 7.477 1.00 66.19 99 PRO A N 1
ATOM 823 C CA . PRO A 1 99 ? 4.580 -13.093 6.677 1.00 66.19 99 PRO A CA 1
ATOM 824 C C . PRO A 1 99 ? 3.564 -12.274 7.489 1.00 66.19 99 PRO A C 1
ATOM 826 O O . PRO A 1 99 ? 2.766 -12.863 8.228 1.00 66.19 99 PRO A O 1
ATOM 829 N N . PRO A 1 100 ? 3.525 -10.940 7.331 1.00 64.56 100 PRO A N 1
ATOM 830 C CA . PRO A 1 100 ? 2.540 -10.126 8.018 1.00 64.56 100 PRO A CA 1
ATOM 831 C C . PRO A 1 100 ? 1.126 -10.549 7.613 1.00 64.56 100 PRO A C 1
ATOM 833 O O . PRO A 1 100 ? 0.882 -11.125 6.545 1.00 64.56 100 PRO A O 1
ATOM 836 N N . MET A 1 101 ? 0.176 -10.283 8.506 1.00 58.06 101 MET A N 1
ATOM 837 C CA . MET A 1 101 ? -1.223 -10.628 8.289 1.00 58.06 101 MET A CA 1
ATOM 838 C C . MET A 1 101 ? -1.744 -9.978 6.996 1.00 58.06 101 MET A C 1
ATOM 840 O O . MET A 1 101 ? -1.501 -8.806 6.731 1.00 58.06 101 MET A O 1
ATOM 844 N N . ARG A 1 102 ? -2.466 -10.750 6.170 1.00 59.38 102 ARG A N 1
ATOM 845 C CA . ARG A 1 102 ? -3.080 -10.264 4.918 1.00 59.38 102 ARG A CA 1
ATOM 846 C C . ARG A 1 102 ? -3.974 -9.046 5.203 1.00 59.38 102 ARG A C 1
ATOM 848 O O . ARG A 1 102 ? -4.842 -9.142 6.064 1.00 59.38 102 ARG A O 1
ATOM 855 N N . GLY A 1 103 ? -3.847 -7.968 4.428 1.00 70.31 103 GLY A N 1
ATOM 856 C CA . GLY A 1 103 ? -4.724 -6.796 4.542 1.00 70.31 103 GLY A CA 1
ATOM 857 C C . GLY A 1 103 ? -4.112 -5.523 3.959 1.00 70.31 103 GLY A C 1
ATOM 858 O O . GLY A 1 103 ? -3.003 -5.549 3.435 1.00 70.31 103 GLY A O 1
ATOM 859 N N . LEU A 1 104 ? -4.852 -4.411 4.043 1.00 83.31 104 LEU A N 1
ATOM 860 C CA . LEU A 1 104 ? -4.346 -3.076 3.694 1.00 83.31 104 LEU A CA 1
ATOM 861 C C . LEU A 1 104 ? -3.235 -2.622 4.654 1.00 83.31 104 LEU A C 1
ATOM 863 O O . LEU A 1 104 ? -2.307 -1.931 4.241 1.00 83.31 104 LEU A O 1
ATOM 867 N N . PHE A 1 105 ? -3.338 -3.012 5.924 1.00 86.38 105 PHE A N 1
ATOM 868 C CA . PHE A 1 105 ? -2.395 -2.642 6.969 1.00 86.38 105 PHE A CA 1
ATOM 869 C C . PHE A 1 105 ? -1.363 -3.749 7.179 1.00 86.38 105 PHE A C 1
ATOM 871 O O . PHE A 1 105 ? -1.726 -4.884 7.477 1.00 86.38 105 PHE A O 1
ATOM 878 N N . GLU A 1 106 ? -0.085 -3.406 7.039 1.00 81.69 106 GLU A N 1
ATOM 879 C CA . GLU A 1 106 ? 1.044 -4.305 7.294 1.00 81.69 106 GLU A CA 1
ATOM 880 C C . GLU A 1 106 ? 1.231 -4.529 8.796 1.00 81.69 106 GLU A C 1
ATOM 882 O O . GLU A 1 106 ? 1.560 -5.633 9.233 1.00 81.69 106 GLU A O 1
ATOM 887 N N . ARG A 1 107 ? 1.072 -3.453 9.580 1.00 83.81 107 ARG A N 1
ATOM 888 C CA . ARG A 1 107 ? 1.338 -3.388 11.023 1.00 83.81 107 ARG A CA 1
ATOM 889 C C . ARG A 1 107 ? 0.468 -2.318 11.677 1.00 83.81 107 ARG A C 1
ATOM 891 O O . ARG A 1 107 ? 0.001 -1.394 11.012 1.00 83.81 107 ARG A O 1
ATOM 898 N N . CYS A 1 108 ? 0.295 -2.437 12.989 1.00 88.00 108 CYS A N 1
ATOM 899 C CA . CYS A 1 108 ? -0.339 -1.434 13.834 1.00 88.00 108 CYS A CA 1
ATOM 900 C C . CYS A 1 108 ? 0.569 -1.166 15.039 1.00 88.00 108 CYS A C 1
ATOM 902 O O . CYS A 1 108 ? 0.867 -2.090 15.795 1.00 88.00 108 CYS A O 1
ATOM 904 N N . GLU A 1 109 ? 1.011 0.076 15.210 1.00 89.88 109 GLU A N 1
ATOM 905 C CA . GLU A 1 109 ? 2.059 0.459 16.152 1.00 89.88 109 GLU A CA 1
ATOM 906 C C . GLU A 1 109 ? 1.583 1.555 17.111 1.00 89.88 109 GLU A C 1
ATOM 908 O O . GLU A 1 109 ? 0.977 2.555 16.721 1.00 89.88 109 GLU A O 1
ATOM 913 N N . ALA A 1 110 ? 1.884 1.354 18.394 1.00 91.25 110 ALA A N 1
ATOM 914 C CA . ALA A 1 110 ? 1.725 2.365 19.426 1.00 91.25 110 ALA A CA 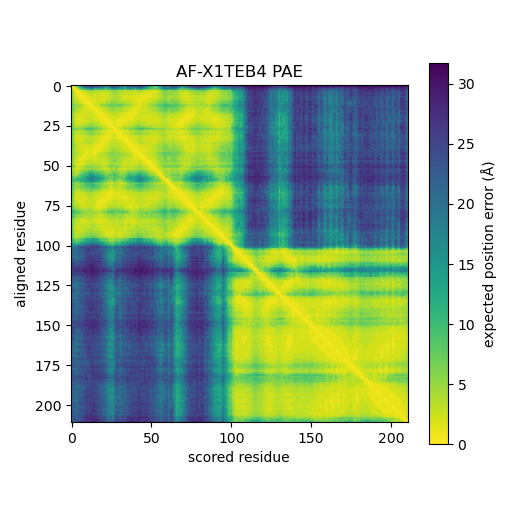1
ATOM 915 C C . ALA A 1 110 ? 2.883 3.360 19.330 1.00 91.25 110 ALA A C 1
ATOM 917 O O . ALA A 1 110 ? 4.039 2.979 19.527 1.00 91.25 110 ALA A O 1
ATOM 918 N N . VAL A 1 111 ? 2.588 4.635 19.083 1.00 90.25 111 VAL A N 1
ATOM 919 C CA . VAL A 1 111 ? 3.618 5.674 18.976 1.00 90.25 111 VAL A CA 1
ATOM 920 C C . VAL A 1 111 ? 3.437 6.739 20.046 1.00 90.25 111 VAL A C 1
ATOM 922 O O . VAL A 1 111 ? 2.366 7.319 20.211 1.00 90.25 111 VAL A O 1
ATOM 925 N N . GLY A 1 112 ? 4.504 7.010 20.794 1.00 86.44 112 GLY A N 1
ATOM 926 C CA . GLY A 1 112 ? 4.563 8.153 21.697 1.00 86.44 112 GLY A CA 1
ATOM 927 C C . GLY A 1 112 ? 4.984 9.383 20.912 1.00 86.44 112 GLY A C 1
ATOM 928 O O . GLY A 1 112 ? 6.180 9.601 20.712 1.00 86.44 112 GLY A O 1
ATOM 929 N N . LEU A 1 113 ? 4.024 10.173 20.435 1.00 82.25 113 LEU A N 1
ATOM 930 C CA . LEU A 1 113 ? 4.359 11.388 19.701 1.00 82.25 113 LEU A CA 1
ATOM 931 C C . LEU A 1 113 ? 4.865 12.485 20.654 1.00 82.25 113 LEU A C 1
ATOM 933 O O . LEU A 1 113 ? 4.365 12.598 21.780 1.00 82.25 113 LEU A O 1
ATOM 937 N N . PRO A 1 114 ? 5.858 13.290 20.229 1.00 77.44 114 PRO A N 1
ATOM 938 C CA . PRO A 1 114 ? 6.365 14.393 21.033 1.00 77.44 114 PRO A CA 1
ATOM 939 C C . PRO A 1 114 ? 5.290 15.471 21.225 1.00 77.44 114 PRO A C 1
ATOM 941 O O . PRO A 1 114 ? 4.431 15.683 20.369 1.00 77.44 114 PRO A O 1
ATOM 944 N N . ASN A 1 115 ? 5.367 16.192 22.348 1.00 73.06 115 ASN A N 1
ATOM 945 C CA . ASN A 1 115 ? 4.421 17.248 22.739 1.00 73.06 115 ASN A CA 1
ATOM 946 C C . ASN A 1 115 ? 4.597 18.560 21.947 1.00 73.06 115 ASN A C 1
ATOM 948 O O . ASN A 1 115 ? 4.547 19.657 22.504 1.00 73.06 115 ASN A O 1
ATOM 952 N N . GLU A 1 116 ? 4.799 18.454 20.640 1.00 75.00 116 GLU A N 1
ATOM 953 C CA . GLU A 1 116 ? 4.867 19.584 19.721 1.00 75.00 116 GLU A CA 1
ATOM 954 C C . GLU A 1 116 ? 3.453 19.975 19.260 1.00 75.00 116 GLU A C 1
ATOM 956 O O . GLU A 1 116 ? 2.614 19.118 18.975 1.00 75.00 116 GLU A O 1
ATOM 961 N N . GLU A 1 117 ? 3.164 21.277 19.194 1.00 64.00 117 GLU A N 1
ATOM 962 C CA . GLU A 1 117 ? 1.869 21.818 18.748 1.00 64.00 117 GLU A CA 1
ATOM 963 C C . GLU A 1 117 ? 1.808 21.917 17.212 1.00 64.00 117 GLU A C 1
ATOM 965 O O . GLU A 1 117 ? 1.824 23.011 16.655 1.00 64.00 117 GLU A O 1
ATOM 970 N N . PRO A 1 118 ? 1.880 20.796 16.482 1.00 73.25 118 PRO A N 1
ATOM 971 C CA . PRO A 1 118 ? 0.641 20.227 15.936 1.00 73.25 118 PRO A CA 1
ATOM 972 C C . PRO A 1 118 ? 0.549 18.697 16.052 1.00 73.25 118 PRO A C 1
ATOM 974 O O . PRO A 1 118 ? -0.546 18.138 16.024 1.00 73.25 118 PRO A O 1
ATOM 977 N N . ILE A 1 119 ? 1.686 18.022 16.214 1.00 74.06 119 ILE A N 1
ATOM 978 C CA . ILE A 1 119 ? 1.815 16.562 16.193 1.00 74.06 119 ILE A CA 1
ATOM 979 C C . ILE A 1 119 ? 1.094 15.936 17.397 1.00 74.06 119 ILE A C 1
ATOM 981 O O . ILE A 1 119 ? 0.455 14.894 17.254 1.00 74.06 119 ILE A O 1
ATOM 985 N N . LYS A 1 120 ? 1.097 16.605 18.560 1.00 73.25 120 LYS A N 1
ATOM 986 C CA . LYS A 1 120 ? 0.424 16.117 19.777 1.00 73.25 120 LYS A CA 1
ATOM 987 C C . LYS A 1 120 ? -1.096 15.982 19.649 1.00 73.25 120 LYS A C 1
ATOM 989 O O . LYS A 1 120 ? -1.702 15.348 20.503 1.00 73.25 120 LYS A O 1
ATOM 994 N N . TYR A 1 121 ? -1.706 16.600 18.633 1.00 81.25 121 TYR A N 1
ATOM 995 C CA . TYR A 1 121 ? -3.151 16.556 18.379 1.00 81.25 121 TYR A CA 1
ATOM 996 C C . TYR A 1 121 ? -3.556 15.472 17.373 1.00 81.25 121 TYR A C 1
ATOM 998 O O . TYR A 1 121 ? -4.744 15.284 17.117 1.00 81.25 121 TYR A O 1
ATOM 1006 N N . LEU A 1 122 ? -2.591 14.757 16.787 1.00 88.56 122 LEU A N 1
ATOM 1007 C CA . LEU A 1 122 ? -2.889 13.605 15.947 1.00 88.56 122 LEU A CA 1
ATOM 1008 C C . LEU A 1 122 ? -3.290 12.433 16.838 1.00 88.56 122 LEU A C 1
ATOM 1010 O O . LEU A 1 122 ? -2.544 12.040 17.732 1.00 88.56 122 LEU A O 1
ATOM 1014 N N . ILE A 1 123 ? -4.464 11.867 16.573 1.00 91.75 123 ILE A N 1
ATOM 1015 C CA . ILE A 1 123 ? -4.929 10.635 17.225 1.00 91.75 123 ILE A CA 1
ATOM 1016 C C . ILE A 1 123 ? -4.167 9.427 16.656 1.00 91.75 123 ILE A C 1
ATOM 1018 O O . ILE A 1 123 ? -3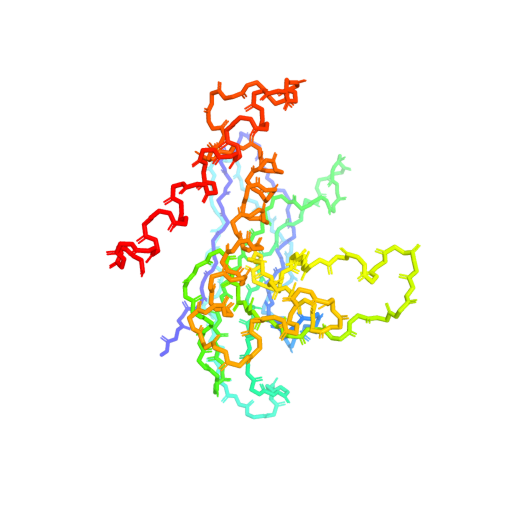.846 8.480 17.367 1.00 91.75 123 ILE A O 1
ATOM 1022 N N . GLY A 1 124 ? -3.823 9.494 15.374 1.00 92.44 124 GLY A N 1
ATOM 1023 C CA . GLY A 1 124 ? -3.011 8.521 14.667 1.00 92.44 124 GLY A CA 1
ATOM 1024 C C . GLY A 1 124 ? -2.837 8.930 13.210 1.00 92.44 124 GLY A C 1
ATOM 1025 O O . GLY A 1 124 ? -3.382 9.948 12.778 1.00 92.44 124 GLY A O 1
ATOM 1026 N N . TYR A 1 125 ? -2.043 8.163 12.479 1.00 92.06 125 TYR A N 1
ATOM 1027 C CA . TYR A 1 125 ? -1.748 8.366 11.062 1.00 92.06 125 TYR A CA 1
ATOM 1028 C C . TYR A 1 125 ? -1.261 7.053 10.452 1.00 92.06 125 TYR A C 1
ATOM 1030 O O . TYR A 1 125 ? -0.956 6.106 11.176 1.00 92.06 125 TYR A O 1
ATOM 1038 N N . SER A 1 126 ? -1.167 6.991 9.127 1.00 93.00 126 SER A N 1
ATOM 1039 C CA . SER A 1 126 ? -0.493 5.891 8.445 1.00 93.00 126 SER A CA 1
ATOM 1040 C C . SER A 1 126 ? 0.706 6.354 7.627 1.00 93.00 126 SER A C 1
ATOM 1042 O O . SER A 1 126 ? 0.692 7.443 7.044 1.00 93.00 126 SER A O 1
ATOM 1044 N N . ASP A 1 127 ? 1.717 5.489 7.576 1.00 89.62 127 ASP A N 1
ATOM 1045 C CA . ASP A 1 127 ? 2.842 5.573 6.646 1.00 89.62 127 ASP A CA 1
ATOM 1046 C C . ASP A 1 127 ? 2.780 4.429 5.634 1.00 89.62 127 ASP A C 1
ATOM 1048 O O . ASP A 1 127 ? 2.208 3.369 5.898 1.00 89.62 127 ASP A O 1
ATOM 1052 N N . ILE A 1 128 ? 3.401 4.627 4.471 1.00 82.75 128 ILE A N 1
ATOM 1053 C CA . ILE A 1 128 ? 3.592 3.541 3.509 1.00 82.75 128 ILE A CA 1
ATOM 1054 C C . ILE A 1 128 ? 4.695 2.631 4.041 1.00 82.75 128 ILE A C 1
ATOM 1056 O O . ILE A 1 128 ? 5.842 3.054 4.201 1.00 82.75 128 ILE A O 1
ATOM 1060 N N . GLY A 1 129 ? 4.340 1.378 4.292 1.00 74.69 129 GLY A N 1
ATOM 1061 C CA . GLY A 1 129 ? 5.273 0.366 4.743 1.00 74.69 129 GLY A CA 1
ATOM 1062 C C . GLY A 1 129 ? 6.108 -0.235 3.611 1.00 74.69 129 GLY A C 1
ATOM 1063 O O . GLY A 1 129 ? 5.904 0.005 2.414 1.00 74.69 129 GLY A O 1
ATOM 1064 N N . GLY A 1 130 ? 7.093 -1.046 3.997 1.00 62.06 130 GLY A N 1
ATOM 1065 C CA . GLY A 1 130 ? 8.029 -1.690 3.068 1.00 62.06 130 GLY A CA 1
ATOM 1066 C C . GLY A 1 130 ? 7.380 -2.747 2.163 1.00 62.06 130 GLY A C 1
ATOM 1067 O O . GLY A 1 130 ? 8.037 -3.308 1.277 1.00 62.06 130 GLY A O 1
ATOM 1068 N N . GLU A 1 131 ? 6.103 -3.065 2.373 1.00 66.94 131 GLU A N 1
ATOM 1069 C CA . GLU A 1 131 ? 5.310 -3.988 1.563 1.00 66.94 131 GLU A CA 1
ATOM 1070 C C . GLU A 1 131 ? 4.290 -3.297 0.654 1.00 66.94 131 GLU A C 1
ATOM 1072 O O . GLU A 1 131 ? 3.560 -3.992 -0.053 1.00 66.94 131 GLU A O 1
ATOM 1077 N N . ARG A 1 132 ? 4.311 -1.955 0.587 1.00 70.06 132 ARG A N 1
ATOM 1078 C CA . ARG A 1 132 ? 3.330 -1.106 -0.119 1.00 70.06 132 ARG A CA 1
ATOM 1079 C C . ARG A 1 132 ? 1.920 -1.122 0.495 1.00 70.06 132 ARG A C 1
ATOM 1081 O O . ARG A 1 132 ? 1.000 -0.575 -0.116 1.00 70.06 132 ARG A O 1
ATOM 1088 N N . GLY A 1 133 ? 1.753 -1.723 1.667 1.00 78.94 133 GLY A N 1
ATOM 1089 C CA . GLY A 1 133 ? 0.607 -1.524 2.546 1.00 78.94 133 GLY A CA 1
ATOM 1090 C C . GLY A 1 133 ? 0.855 -0.374 3.527 1.00 78.94 133 GLY A C 1
ATOM 1091 O O . GLY A 1 133 ? 1.807 0.397 3.393 1.00 78.94 133 GLY A O 1
ATOM 1092 N N . LEU A 1 134 ? -0.035 -0.237 4.504 1.00 88.81 134 LEU A N 1
ATOM 1093 C CA . LEU A 1 134 ? -0.015 0.846 5.484 1.00 88.81 134 LEU A CA 1
ATOM 1094 C C . LEU A 1 134 ? 0.514 0.370 6.839 1.00 88.81 134 LEU A C 1
ATOM 1096 O O . LEU A 1 134 ? 0.069 -0.650 7.360 1.00 88.81 134 LEU A O 1
ATOM 1100 N N . ILE A 1 135 ? 1.418 1.131 7.445 1.00 90.44 135 ILE A N 1
ATOM 1101 C CA . ILE A 1 135 ? 1.748 1.004 8.868 1.00 90.44 135 ILE A CA 1
ATOM 1102 C C . ILE A 1 135 ? 0.847 1.983 9.609 1.00 90.44 135 ILE A C 1
ATOM 1104 O O . ILE A 1 135 ? 0.950 3.190 9.403 1.00 90.44 135 ILE A O 1
ATOM 1108 N N . LEU A 1 136 ? -0.071 1.466 10.424 1.00 93.50 136 LEU A N 1
ATOM 1109 C CA . LEU A 1 136 ? -0.993 2.285 11.204 1.00 93.50 136 LEU A CA 1
ATOM 1110 C C . LEU A 1 136 ? -0.346 2.675 12.534 1.00 93.50 136 LEU A C 1
ATOM 1112 O O . LEU A 1 136 ? -0.085 1.814 13.364 1.00 93.50 136 LEU A O 1
ATOM 1116 N N . ASN A 1 137 ? -0.147 3.964 12.763 1.00 93.38 137 ASN A N 1
ATOM 1117 C CA . ASN A 1 137 ? 0.424 4.510 13.988 1.00 93.38 137 ASN A CA 1
ATOM 1118 C C . ASN A 1 137 ? -0.685 5.147 14.836 1.00 93.38 137 ASN A C 1
ATOM 1120 O O . ASN A 1 137 ? -1.318 6.104 14.386 1.00 93.38 137 ASN A O 1
ATOM 1124 N N . TYR A 1 138 ? -0.917 4.667 16.062 1.00 93.62 138 TYR A N 1
ATOM 1125 C CA . TYR A 1 138 ? -1.860 5.290 17.005 1.00 93.62 138 TYR A CA 1
ATOM 1126 C C . TYR A 1 138 ? -1.121 5.970 18.163 1.00 93.62 138 TYR A C 1
ATOM 1128 O O . TYR A 1 138 ? -0.177 5.423 18.736 1.00 93.62 138 TYR A O 1
ATOM 1136 N N . ASN A 1 139 ? -1.530 7.198 18.485 1.00 92.88 139 ASN A N 1
ATOM 1137 C CA . ASN A 1 139 ? -0.803 8.071 19.399 1.00 92.88 139 ASN A CA 1
ATOM 1138 C C . ASN A 1 139 ? -1.171 7.797 20.861 1.00 92.88 139 ASN A C 1
ATOM 1140 O O . ASN A 1 139 ? -2.217 8.239 21.340 1.00 92.88 139 ASN A O 1
ATOM 1144 N N . ILE A 1 140 ? -0.269 7.145 21.595 1.00 93.00 140 ILE A N 1
ATOM 1145 C CA . ILE A 1 140 ? -0.457 6.859 23.027 1.00 93.00 140 ILE A CA 1
ATOM 1146 C C . ILE A 1 140 ? -0.226 8.077 23.930 1.00 93.00 140 ILE A C 1
ATOM 1148 O O . ILE A 1 140 ? -0.541 8.026 25.113 1.00 93.00 140 ILE A O 1
ATOM 1152 N N . SER A 1 141 ? 0.314 9.173 23.388 1.00 90.19 141 SER A N 1
ATOM 1153 C CA . SER A 1 141 ? 0.453 10.450 24.100 1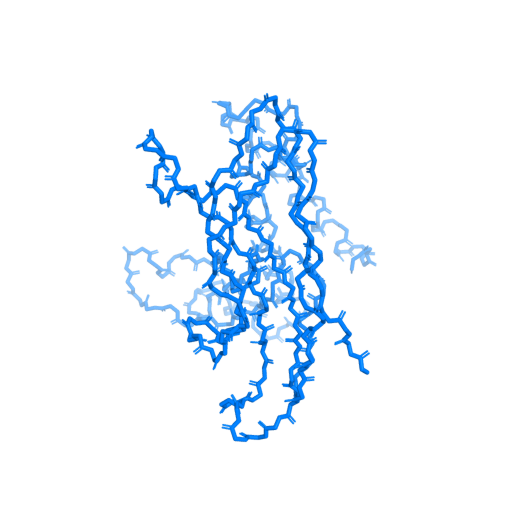.00 90.19 141 SER A CA 1
ATOM 1154 C C . SER A 1 141 ? -0.798 11.335 23.977 1.00 90.19 141 SER A C 1
ATOM 1156 O O . SER A 1 141 ? -0.863 12.383 24.621 1.00 90.19 141 SER A O 1
ATOM 1158 N N . HIS A 1 142 ? -1.769 10.982 23.122 1.00 90.62 142 HIS A N 1
ATOM 1159 C CA . HIS A 1 142 ? -2.976 11.788 22.921 1.00 90.62 142 HIS A CA 1
ATOM 1160 C C . HIS A 1 142 ? -3.993 11.542 24.054 1.00 90.62 142 HIS A C 1
ATOM 1162 O O . HIS A 1 142 ? -4.276 10.383 24.348 1.00 90.62 142 HIS A O 1
ATOM 1168 N N . PRO A 1 143 ? -4.659 12.571 24.622 1.00 89.12 143 PRO A N 1
ATOM 1169 C CA . PRO A 1 143 ? -5.602 12.393 25.739 1.00 89.12 143 PRO A CA 1
ATOM 1170 C C . PRO A 1 143 ? -6.779 11.440 25.476 1.00 89.12 143 PRO A C 1
ATOM 1172 O O . PRO A 1 143 ? -7.399 10.931 26.402 1.00 89.12 143 PRO A O 1
ATOM 1175 N N . THR A 1 144 ? -7.126 11.196 24.210 1.00 89.19 144 THR A N 1
ATOM 1176 C CA . THR A 1 144 ? -8.164 10.208 23.862 1.00 89.19 144 THR A CA 1
ATOM 1177 C C . THR A 1 144 ? -7.714 8.778 24.129 1.00 89.19 144 THR A C 1
ATOM 1179 O O . THR A 1 144 ? -8.561 7.927 24.380 1.00 89.19 144 THR A O 1
ATOM 1182 N N . TYR A 1 145 ? -6.408 8.505 24.078 1.00 91.75 145 TYR A N 1
ATOM 1183 C CA . TYR A 1 145 ? -5.867 7.188 24.391 1.00 91.75 145 TYR A CA 1
ATOM 1184 C C . TYR A 1 145 ? -6.103 6.836 25.864 1.00 91.75 145 TYR A C 1
ATOM 1186 O O . TYR A 1 145 ? -6.565 5.737 26.156 1.00 91.75 145 TYR A O 1
ATOM 1194 N N . ASP A 1 146 ? -5.906 7.795 26.776 1.00 90.19 146 ASP A N 1
ATOM 1195 C CA . ASP A 1 146 ? -6.112 7.598 28.219 1.00 90.19 146 ASP A CA 1
ATOM 1196 C C . ASP A 1 146 ? -7.522 7.082 28.542 1.00 90.19 146 ASP A C 1
ATOM 1198 O O . ASP A 1 146 ? -7.710 6.303 29.472 1.00 90.19 146 ASP A O 1
ATOM 1202 N N . THR A 1 147 ? -8.520 7.483 27.748 1.00 90.69 147 THR A N 1
ATOM 1203 C CA . THR A 1 147 ? -9.919 7.072 27.948 1.00 90.69 147 THR A CA 1
ATOM 1204 C C . THR A 1 147 ? -10.233 5.649 27.492 1.00 90.69 147 THR A C 1
ATOM 1206 O O . THR A 1 147 ? -11.267 5.117 27.882 1.00 90.69 147 THR A O 1
ATOM 1209 N N . VAL A 1 148 ? -9.363 5.035 26.683 1.00 91.50 148 VAL A N 1
ATOM 1210 C CA . VAL A 1 148 ? -9.583 3.704 26.087 1.00 91.50 148 VAL A CA 1
ATOM 1211 C C . VAL A 1 148 ? -8.513 2.680 26.478 1.00 91.50 148 VAL A C 1
ATOM 1213 O O . VAL A 1 148 ? -8.696 1.490 26.246 1.00 91.50 148 VAL A O 1
ATOM 1216 N N . ALA A 1 149 ? -7.406 3.110 27.091 1.00 89.19 149 ALA A N 1
ATOM 1217 C CA . ALA A 1 149 ? -6.227 2.279 27.350 1.00 89.19 149 ALA A CA 1
ATOM 1218 C C . ALA A 1 149 ? -6.490 1.045 28.233 1.00 89.19 149 ALA A C 1
ATOM 1220 O O . ALA A 1 149 ? -5.779 0.046 28.126 1.00 89.19 149 ALA A O 1
ATOM 1221 N N . GLU A 1 150 ? -7.495 1.100 29.110 1.00 90.56 150 GLU A N 1
ATOM 1222 C CA . GLU A 1 150 ? -7.807 0.016 30.051 1.00 90.56 150 GLU A CA 1
ATOM 1223 C C . GLU A 1 150 ? -8.745 -1.056 29.469 1.00 90.56 150 GLU A C 1
ATOM 1225 O O . GLU A 1 150 ? -8.885 -2.136 30.047 1.00 90.56 150 GLU A O 1
ATOM 1230 N N . SER A 1 151 ? -9.380 -0.785 28.326 1.00 94.00 151 SER A N 1
ATOM 1231 C CA . SER A 1 151 ? -10.387 -1.653 27.718 1.00 94.00 151 SER A CA 1
ATOM 1232 C C . SER A 1 151 ? -9.946 -2.079 26.327 1.00 94.00 151 SER A C 1
ATOM 1234 O O . SER A 1 151 ? -9.790 -1.269 25.420 1.00 94.00 151 SER A O 1
ATOM 1236 N N . LEU A 1 152 ? -9.761 -3.386 26.142 1.00 86.38 152 LEU A N 1
ATOM 1237 C CA . LEU A 1 152 ? -9.330 -3.934 24.857 1.00 86.38 152 LEU A CA 1
ATOM 1238 C C . LEU A 1 152 ? -10.365 -3.694 23.747 1.00 86.38 152 LEU A C 1
ATOM 1240 O O . LEU A 1 152 ? -9.984 -3.492 22.600 1.00 86.38 152 LEU A O 1
ATOM 1244 N N . GLU A 1 153 ? -11.656 -3.700 24.083 1.00 88.50 153 GLU A N 1
ATOM 1245 C CA . GLU A 1 153 ? -12.734 -3.416 23.129 1.00 88.50 153 GLU A CA 1
ATOM 1246 C C . GLU A 1 153 ? -12.737 -1.937 22.722 1.00 88.50 153 GLU A C 1
ATOM 1248 O O . GLU A 1 153 ? -12.764 -1.637 21.528 1.00 88.50 153 GLU A O 1
ATOM 1253 N N . ASP A 1 154 ? -12.598 -1.023 23.687 1.00 92.75 154 ASP A N 1
ATOM 1254 C CA . ASP A 1 154 ? -12.568 0.418 23.403 1.00 92.75 154 ASP A CA 1
ATOM 1255 C C . ASP A 1 154 ? -11.287 0.817 22.659 1.00 92.75 154 ASP A C 1
ATOM 1257 O O . ASP A 1 154 ? -11.324 1.641 21.744 1.00 92.75 154 ASP A O 1
ATOM 1261 N N . LEU A 1 155 ? -10.150 0.197 22.995 1.00 92.19 155 LEU A N 1
ATOM 1262 C CA . LEU A 1 155 ? -8.896 0.377 22.268 1.00 92.19 155 LEU A CA 1
ATOM 1263 C C . LEU A 1 155 ? -9.003 -0.156 20.833 1.00 92.19 155 LEU A C 1
ATOM 1265 O O . LEU A 1 155 ? -8.523 0.493 19.903 1.00 92.19 155 LEU A O 1
ATOM 1269 N N . ALA A 1 156 ? -9.648 -1.308 20.632 1.00 91.62 156 ALA A N 1
ATOM 1270 C CA . ALA A 1 156 ? -9.872 -1.853 19.298 1.00 91.62 156 ALA A CA 1
ATOM 1271 C C . ALA A 1 156 ? -10.756 -0.925 18.455 1.00 91.62 156 ALA A C 1
ATOM 1273 O O . ALA A 1 156 ? -10.402 -0.626 17.314 1.00 91.62 156 ALA A O 1
ATOM 1274 N N . GLU A 1 157 ? -11.855 -0.408 19.013 1.00 94.25 157 GLU A N 1
ATOM 1275 C CA . GLU A 1 157 ? -12.696 0.579 18.327 1.00 94.25 157 GLU A CA 1
ATOM 1276 C C . GLU A 1 157 ? -11.913 1.863 18.018 1.00 94.25 157 GLU A C 1
ATOM 1278 O O . GLU A 1 157 ? -11.997 2.399 16.910 1.00 94.25 157 GLU A O 1
ATOM 1283 N N . HIS A 1 158 ? -11.113 2.345 18.973 1.00 94.12 158 HIS A N 1
ATOM 1284 C CA . HIS A 1 158 ? -10.271 3.525 18.805 1.00 94.12 158 HIS A CA 1
ATOM 1285 C C . HIS A 1 158 ? -9.306 3.374 17.625 1.00 94.12 158 HIS A C 1
ATOM 1287 O O . HIS A 1 158 ? -9.265 4.234 16.742 1.00 94.12 158 HIS A O 1
ATOM 1293 N N . ILE A 1 159 ? -8.578 2.257 17.568 1.00 94.56 159 ILE A N 1
ATOM 1294 C CA . ILE A 1 159 ? -7.660 1.941 16.469 1.00 94.56 159 ILE A CA 1
ATOM 1295 C C . ILE A 1 159 ? -8.432 1.786 15.154 1.00 94.56 159 ILE A C 1
ATOM 1297 O O . ILE A 1 159 ? -8.015 2.326 14.128 1.00 94.56 159 ILE A O 1
ATOM 1301 N N . LEU A 1 160 ? -9.585 1.112 15.176 1.00 94.44 160 LEU A N 1
ATOM 1302 C CA . LEU A 1 160 ? -10.414 0.903 13.990 1.00 94.44 160 LEU A CA 1
ATOM 1303 C C . LEU A 1 160 ? -10.925 2.223 13.402 1.00 94.44 160 LEU A C 1
ATOM 1305 O O . LEU A 1 160 ? -10.984 2.365 12.179 1.00 94.44 160 LEU A O 1
ATOM 1309 N N . ARG A 1 161 ? -11.250 3.214 14.241 1.00 94.94 161 ARG A N 1
ATOM 1310 C CA . ARG A 1 161 ? -11.612 4.566 13.784 1.00 94.94 161 ARG A CA 1
ATOM 1311 C C . ARG A 1 161 ? -10.470 5.201 12.997 1.00 94.94 161 ARG A C 1
ATOM 1313 O O . ARG A 1 161 ? -10.703 5.664 11.883 1.00 94.94 161 ARG A O 1
ATOM 1320 N N . ILE A 1 162 ? -9.246 5.168 13.528 1.00 95.25 162 ILE A N 1
ATOM 1321 C CA . ILE A 1 162 ? -8.057 5.698 12.838 1.00 95.25 162 ILE A CA 1
ATOM 1322 C C . ILE A 1 162 ? -7.850 4.947 11.515 1.00 95.25 162 ILE A C 1
ATOM 1324 O O . ILE A 1 162 ? -7.743 5.569 10.459 1.00 95.25 162 ILE A O 1
ATOM 1328 N N . ALA A 1 163 ? -7.885 3.612 11.554 1.00 94.75 163 ALA A N 1
ATOM 1329 C CA . ALA A 1 163 ? -7.726 2.760 10.379 1.00 94.75 163 ALA A CA 1
ATOM 1330 C C . ALA A 1 163 ? -8.760 3.075 9.285 1.00 94.75 163 ALA A C 1
ATOM 1332 O O . ALA A 1 163 ? -8.427 3.115 8.101 1.00 94.75 163 ALA A O 1
ATOM 1333 N N . SER A 1 164 ? -10.013 3.330 9.666 1.00 94.94 164 SER A N 1
ATOM 1334 C CA . SER A 1 164 ? -11.099 3.632 8.727 1.00 94.94 164 SER A CA 1
ATOM 1335 C C . SER A 1 164 ? -10.855 4.944 7.976 1.00 94.94 164 SER A C 1
ATOM 1337 O O . SER A 1 164 ? -11.032 5.000 6.757 1.00 94.94 164 SER A O 1
ATOM 1339 N N . HIS A 1 165 ? -10.391 5.981 8.682 1.00 95.19 165 HIS A N 1
ATOM 1340 C CA . HIS A 1 165 ? -10.023 7.258 8.067 1.00 95.19 165 HIS A CA 1
ATOM 1341 C C . HIS A 1 165 ? -8.802 7.119 7.149 1.00 95.19 165 HIS A C 1
ATOM 1343 O O . HIS A 1 165 ? -8.837 7.567 6.001 1.00 95.19 165 HIS A O 1
ATOM 1349 N N . GLU A 1 166 ? -7.751 6.430 7.603 1.00 95.12 166 GLU A N 1
ATOM 1350 C CA . GLU A 1 166 ? -6.547 6.217 6.789 1.00 95.12 166 GLU A CA 1
ATOM 1351 C C . GLU A 1 166 ? -6.832 5.360 5.546 1.00 95.12 166 GLU A C 1
ATOM 1353 O O . GLU A 1 166 ? -6.283 5.623 4.478 1.00 95.12 166 GLU A O 1
ATOM 1358 N N . THR A 1 167 ? -7.761 4.405 5.638 1.00 93.81 167 THR A N 1
ATOM 1359 C CA . THR A 1 167 ? -8.236 3.625 4.485 1.00 93.81 167 THR A CA 1
ATOM 1360 C C . THR A 1 167 ? -8.900 4.523 3.440 1.00 93.81 167 THR A C 1
ATOM 1362 O O . THR A 1 167 ? -8.593 4.420 2.252 1.00 93.81 167 THR A O 1
ATOM 1365 N N . CYS A 1 168 ? -9.777 5.438 3.870 1.00 94.69 168 CYS A N 1
ATOM 1366 C CA . CYS A 1 168 ? -10.430 6.388 2.967 1.00 94.69 168 CYS A CA 1
ATOM 1367 C C . CYS A 1 168 ? -9.410 7.312 2.291 1.00 94.69 168 CYS A C 1
ATOM 1369 O O . CYS A 1 168 ? -9.448 7.509 1.075 1.00 94.69 168 CYS A O 1
ATOM 1371 N N . ARG A 1 169 ? -8.465 7.843 3.076 1.00 92.81 169 ARG A N 1
ATOM 1372 C CA . ARG A 1 169 ? -7.371 8.681 2.577 1.00 92.81 169 ARG A CA 1
ATOM 1373 C C . ARG A 1 169 ? -6.525 7.936 1.547 1.00 92.81 169 ARG A C 1
ATOM 1375 O O . ARG A 1 169 ? -6.241 8.489 0.488 1.00 92.81 169 ARG A O 1
ATOM 1382 N N . TYR A 1 170 ? -6.136 6.698 1.839 1.00 92.00 170 TYR A N 1
ATOM 1383 C CA . TYR A 1 170 ? -5.331 5.883 0.935 1.00 92.00 170 TYR A CA 1
ATOM 1384 C C . TYR A 1 170 ? -6.045 5.599 -0.388 1.00 92.00 170 TYR A C 1
ATOM 1386 O O . TYR A 1 170 ? -5.418 5.700 -1.442 1.00 92.00 170 TYR A O 1
ATOM 1394 N N . ASP A 1 171 ? -7.343 5.286 -0.344 1.00 92.44 171 ASP A N 1
ATOM 1395 C CA . ASP A 1 171 ? -8.152 5.021 -1.537 1.00 92.44 171 ASP A CA 1
ATOM 1396 C C . ASP A 1 171 ? -8.271 6.263 -2.434 1.00 92.44 171 ASP A C 1
ATOM 1398 O O . ASP A 1 171 ? -8.063 6.179 -3.643 1.00 92.44 171 ASP A O 1
ATOM 1402 N N . LEU A 1 172 ? -8.496 7.444 -1.846 1.00 92.81 172 LEU A N 1
ATOM 1403 C CA . LEU A 1 172 ? -8.570 8.714 -2.583 1.00 92.81 172 LEU A CA 1
ATOM 1404 C C . LEU A 1 172 ? -7.281 9.057 -3.345 1.00 92.81 172 LEU A C 1
ATOM 1406 O O . LEU A 1 172 ? -7.351 9.707 -4.392 1.00 92.81 172 LEU A O 1
ATOM 1410 N N . LEU A 1 173 ? -6.125 8.617 -2.837 1.00 88.94 173 LEU A N 1
ATOM 1411 C CA . LEU A 1 173 ? -4.817 8.804 -3.473 1.00 88.94 173 LEU A CA 1
ATOM 1412 C C . LEU A 1 173 ? -4.575 7.850 -4.653 1.00 88.94 173 LEU A C 1
ATOM 1414 O O . LEU A 1 173 ? -3.636 8.063 -5.422 1.00 88.94 173 LEU A O 1
ATOM 1418 N N . GLN A 1 174 ? -5.401 6.815 -4.826 1.00 85.19 174 GLN A N 1
ATOM 1419 C CA . GLN A 1 174 ? -5.277 5.891 -5.950 1.00 85.19 174 GLN A CA 1
ATOM 1420 C C . GLN A 1 174 ? -5.808 6.512 -7.246 1.00 85.19 174 GLN A C 1
ATOM 1422 O O . GLN A 1 174 ? -6.746 7.315 -7.259 1.00 85.19 174 GLN A O 1
ATOM 1427 N N . GLN A 1 175 ? -5.255 6.082 -8.383 1.00 84.62 175 GLN A N 1
ATOM 1428 C CA . GLN A 1 175 ? -5.773 6.480 -9.698 1.00 84.62 175 GLN A CA 1
ATOM 1429 C C . GLN A 1 175 ? -7.241 6.047 -9.860 1.00 84.62 175 GLN A C 1
ATOM 1431 O O . GLN A 1 175 ? -8.092 6.843 -10.264 1.00 84.62 175 GLN A O 1
ATOM 1436 N N . THR A 1 176 ? -7.549 4.819 -9.442 1.00 87.25 176 THR A N 1
ATOM 1437 C CA . THR A 1 176 ? -8.886 4.209 -9.456 1.00 87.25 176 THR A CA 1
ATOM 1438 C C . THR A 1 176 ? -9.303 3.790 -8.036 1.00 87.25 176 THR A C 1
ATOM 1440 O O . THR A 1 176 ? -8.961 2.683 -7.623 1.00 87.25 176 THR A O 1
ATOM 1443 N N . PRO A 1 177 ? -9.998 4.661 -7.279 1.00 89.38 177 PRO A N 1
ATOM 1444 C CA . PRO A 1 177 ? -10.494 4.398 -5.936 1.00 89.38 177 PRO A CA 1
ATOM 1445 C C . PRO A 1 177 ? -11.639 3.394 -5.986 1.00 89.38 177 PRO A C 1
ATOM 1447 O O . PRO A 1 177 ? -12.525 3.494 -6.838 1.00 89.38 177 PRO A O 1
ATOM 1450 N N . ALA A 1 178 ? -11.635 2.458 -5.047 1.00 90.44 178 ALA A N 1
ATOM 1451 C CA . ALA A 1 178 ? -12.689 1.465 -4.889 1.00 90.44 178 ALA A CA 1
ATOM 1452 C C . ALA A 1 178 ? -13.801 1.947 -3.944 1.00 90.44 178 ALA A C 1
ATOM 1454 O O . ALA A 1 178 ? -14.970 1.626 -4.142 1.00 90.44 178 ALA A O 1
ATOM 1455 N N . LEU A 1 179 ? -13.467 2.722 -2.910 1.00 92.19 179 LEU A N 1
ATOM 1456 C CA . LEU A 1 179 ? -14.427 3.183 -1.899 1.00 92.19 179 LEU A CA 1
ATOM 1457 C C . LEU A 1 179 ? -15.149 4.462 -2.328 1.00 92.19 179 LEU A C 1
ATOM 1459 O O . LEU A 1 179 ? -16.320 4.666 -1.982 1.00 92.19 179 LEU A O 1
ATOM 1463 N N . PHE A 1 180 ? -14.457 5.292 -3.108 1.00 94.44 180 PHE A N 1
ATOM 1464 C CA . PHE A 1 180 ? -14.962 6.538 -3.691 1.00 94.44 180 PHE A CA 1
ATOM 1465 C C . PHE A 1 180 ? -15.286 6.398 -5.188 1.00 94.44 180 PHE A C 1
ATOM 1467 O O . PHE A 1 180 ? -15.224 7.373 -5.940 1.00 94.44 180 PHE A O 1
ATOM 1474 N N . GLU A 1 181 ? -15.633 5.190 -5.641 1.00 90.50 181 GLU A N 1
ATOM 1475 C CA . GLU A 1 181 ? -16.097 4.970 -7.012 1.00 90.50 181 GLU A CA 1
ATOM 1476 C C . GLU A 1 181 ? -17.327 5.847 -7.313 1.00 90.50 181 GLU A C 1
ATOM 1478 O O . GLU A 1 181 ? -18.280 5.909 -6.535 1.00 90.50 181 GLU A O 1
ATOM 1483 N N . GLY A 1 182 ? -17.295 6.560 -8.442 1.00 85.44 182 GLY A N 1
ATOM 1484 C CA . GLY A 1 182 ? -18.390 7.434 -8.875 1.00 85.44 182 GLY A CA 1
ATOM 1485 C C . GLY A 1 182 ? -18.551 8.736 -8.080 1.00 85.44 182 GLY A C 1
ATOM 1486 O O . GLY A 1 182 ? -19.437 9.522 -8.409 1.00 85.44 182 GLY A O 1
ATOM 1487 N N . VAL A 1 183 ? -17.705 8.994 -7.077 1.00 89.62 183 VAL A N 1
ATOM 1488 C CA . VAL A 1 183 ? -17.702 10.252 -6.317 1.00 89.62 183 VAL A CA 1
ATOM 1489 C C . VAL A 1 183 ? -16.904 11.319 -7.059 1.00 89.62 183 VAL A C 1
ATOM 1491 O O . VAL A 1 183 ? -15.789 11.061 -7.528 1.00 89.62 183 VAL A O 1
ATOM 1494 N N . ASN A 1 184 ? -17.437 12.543 -7.129 1.00 87.00 184 ASN A N 1
ATOM 1495 C CA . ASN A 1 184 ? -16.672 13.666 -7.654 1.00 87.00 184 ASN A CA 1
ATOM 1496 C C . ASN A 1 184 ? -15.582 14.077 -6.651 1.00 87.00 184 ASN A C 1
ATOM 1498 O O . ASN A 1 184 ? -15.862 14.695 -5.625 1.00 87.00 184 ASN A O 1
ATOM 1502 N N . ARG A 1 185 ? -14.318 13.782 -6.974 1.00 86.06 185 ARG A N 1
ATOM 1503 C CA . ARG A 1 185 ? -13.172 14.080 -6.097 1.00 86.06 185 ARG A CA 1
ATOM 1504 C C . ARG A 1 185 ? -12.822 15.567 -5.998 1.00 86.06 185 ARG A C 1
ATOM 1506 O O . ARG A 1 185 ? -12.031 15.947 -5.143 1.00 86.06 185 ARG A O 1
ATOM 1513 N N . GLU A 1 186 ? -13.403 16.411 -6.844 1.00 89.81 186 GLU A N 1
ATOM 1514 C CA . GLU A 1 186 ? -13.291 17.869 -6.717 1.00 89.81 186 GLU A CA 1
ATOM 1515 C C . GLU A 1 186 ? -14.355 18.442 -5.768 1.00 89.81 186 GLU A C 1
ATOM 1517 O O . GLU A 1 186 ? -14.256 19.592 -5.339 1.00 89.81 186 GLU A O 1
ATOM 1522 N N . ASN A 1 187 ? -15.366 17.643 -5.406 1.00 94.00 187 ASN A N 1
ATOM 1523 C CA . ASN A 1 187 ? -16.426 18.037 -4.491 1.00 94.00 187 ASN A CA 1
ATOM 1524 C C . ASN A 1 187 ? -16.126 17.546 -3.067 1.00 94.00 187 ASN A C 1
ATOM 1526 O O . ASN A 1 187 ? -16.388 16.398 -2.703 1.00 94.00 187 ASN A O 1
ATOM 1530 N N . SER A 1 188 ? -15.610 18.448 -2.231 1.00 94.81 188 SER A N 1
ATOM 1531 C CA . SER A 1 188 ? -15.281 18.146 -0.835 1.00 94.81 188 SER A CA 1
ATOM 1532 C C . SER A 1 188 ? -16.488 17.696 -0.005 1.00 94.81 188 SER A C 1
ATOM 1534 O O . SER A 1 188 ? -16.324 16.886 0.905 1.00 94.81 188 SER A O 1
ATOM 1536 N N . GLU A 1 189 ? -17.701 18.160 -0.316 1.00 95.69 189 GLU A N 1
ATOM 1537 C CA . GLU A 1 189 ? -18.915 17.748 0.397 1.00 95.69 189 GLU A CA 1
ATOM 1538 C C . GLU A 1 189 ? -19.271 16.286 0.104 1.00 95.69 189 GLU A C 1
ATOM 1540 O O . GLU A 1 189 ? -19.607 15.532 1.020 1.00 95.69 189 GLU A O 1
ATOM 1545 N N . GLU A 1 190 ? -19.143 15.859 -1.155 1.00 94.38 190 GLU A N 1
ATOM 1546 C CA . GLU A 1 190 ? -19.371 14.462 -1.535 1.00 94.38 190 GLU A CA 1
ATOM 1547 C C . GLU A 1 190 ? -18.329 13.529 -0.920 1.00 94.38 190 GLU A C 1
ATOM 1549 O O . GLU A 1 190 ? -18.698 12.473 -0.403 1.00 94.38 190 GLU A O 1
ATOM 1554 N N . ILE A 1 191 ? -17.054 13.938 -0.902 1.00 95.75 191 ILE A N 1
ATOM 1555 C CA . ILE A 1 191 ? -15.990 13.185 -0.225 1.00 95.75 191 ILE A CA 1
ATOM 1556 C C . ILE A 1 191 ? -16.330 13.017 1.257 1.00 95.75 191 ILE A C 1
ATOM 1558 O O . ILE A 1 191 ? -16.366 11.893 1.749 1.00 95.75 191 ILE A O 1
ATOM 1562 N N . LEU A 1 192 ? -16.638 14.111 1.961 1.00 95.31 192 LEU A N 1
ATOM 1563 C CA . LEU A 1 192 ? -16.943 14.065 3.394 1.00 95.31 192 LEU A CA 1
ATOM 1564 C C . LEU A 1 192 ? -18.174 13.208 3.696 1.00 95.31 192 LEU A C 1
ATOM 1566 O O . LEU A 1 192 ? -18.208 12.491 4.699 1.00 95.31 192 LEU A O 1
ATOM 1570 N N . LYS A 1 193 ? -19.203 13.272 2.845 1.00 95.31 193 LYS A N 1
ATOM 1571 C CA . LYS A 1 193 ? -20.393 12.434 2.995 1.00 95.31 193 LYS A CA 1
ATOM 1572 C C . LYS A 1 193 ? -20.041 10.959 2.823 1.00 95.31 193 LYS A C 1
ATOM 1574 O O . LYS A 1 193 ? -20.425 10.150 3.666 1.00 95.31 193 LYS A O 1
ATOM 1579 N N . ARG A 1 194 ? -19.284 10.623 1.777 1.00 96.12 194 ARG A N 1
ATOM 1580 C CA . ARG A 1 194 ? -18.899 9.241 1.487 1.00 96.12 194 ARG A CA 1
ATOM 1581 C C . ARG A 1 194 ? -17.966 8.667 2.550 1.00 96.12 194 ARG A C 1
ATOM 1583 O O . ARG A 1 194 ? -18.176 7.545 2.996 1.00 96.12 194 ARG A O 1
ATOM 1590 N N . GLU A 1 195 ? -16.992 9.445 3.009 1.00 96.56 195 GLU A N 1
ATOM 1591 C CA . GLU A 1 195 ? -16.102 9.067 4.109 1.00 96.56 195 GLU A CA 1
ATOM 1592 C C . GLU A 1 195 ? -16.904 8.724 5.372 1.00 96.56 195 GLU A C 1
ATOM 1594 O O . GLU A 1 195 ? -16.700 7.671 5.974 1.00 96.56 195 GLU A O 1
ATOM 1599 N N . ARG A 1 196 ? -17.878 9.566 5.745 1.00 95.75 196 ARG A N 1
ATOM 1600 C CA . ARG A 1 196 ? -18.755 9.307 6.900 1.00 95.75 196 ARG A CA 1
ATOM 1601 C C . ARG A 1 196 ? -19.577 8.033 6.744 1.00 95.75 196 ARG A C 1
ATOM 1603 O O . ARG A 1 196 ? -19.766 7.327 7.731 1.00 95.75 196 ARG A O 1
ATOM 1610 N N . GLU A 1 197 ? -20.071 7.748 5.541 1.00 96.12 197 GLU A N 1
ATOM 1611 C CA . GLU A 1 197 ? -20.783 6.499 5.249 1.00 96.12 197 GLU A CA 1
ATOM 1612 C C . GLU A 1 197 ? -19.869 5.283 5.442 1.00 96.12 197 GLU A C 1
ATOM 1614 O O . GLU A 1 197 ? -20.256 4.350 6.141 1.00 96.12 197 GLU A O 1
ATOM 1619 N N . ILE A 1 198 ? -18.648 5.320 4.897 1.00 95.75 198 ILE A N 1
ATOM 1620 C CA . ILE A 1 198 ? -17.672 4.223 4.999 1.00 95.75 198 ILE A CA 1
ATOM 1621 C C . ILE A 1 198 ? -17.269 3.984 6.457 1.00 95.75 198 ILE A C 1
ATOM 1623 O O . ILE A 1 198 ? -17.369 2.861 6.953 1.00 95.75 198 ILE A O 1
ATOM 1627 N N . VAL A 1 199 ? -16.847 5.036 7.166 1.00 96.44 199 VAL A N 1
ATOM 1628 C CA . VAL A 1 199 ? -16.445 4.938 8.579 1.00 96.44 199 VAL A CA 1
ATOM 1629 C C . VAL A 1 199 ? -17.621 4.450 9.428 1.00 96.44 199 VAL A C 1
ATOM 1631 O O . VAL A 1 199 ? -17.458 3.564 10.266 1.00 96.44 199 VAL A O 1
ATOM 1634 N N . GLY A 1 200 ? -18.822 4.985 9.191 1.00 96.50 200 GLY A N 1
ATOM 1635 C CA . GLY A 1 200 ? -20.036 4.562 9.886 1.00 96.50 200 GLY A CA 1
ATOM 1636 C C . GLY A 1 200 ? -20.373 3.089 9.649 1.00 96.50 200 GLY A C 1
ATOM 1637 O O . GLY A 1 200 ? -20.722 2.388 10.597 1.00 96.50 200 GLY A O 1
ATOM 1638 N N . GLU A 1 201 ? -20.233 2.601 8.416 1.00 96.25 201 GLU A N 1
ATOM 1639 C CA . GLU A 1 201 ? -20.468 1.199 8.067 1.00 96.25 201 GLU A CA 1
ATOM 1640 C C . GLU A 1 201 ? -19.457 0.258 8.735 1.00 96.25 201 GLU A C 1
ATOM 1642 O O . GLU A 1 201 ? -19.856 -0.772 9.283 1.00 96.25 201 GLU A O 1
ATOM 1647 N N . ILE A 1 202 ? -18.169 0.618 8.738 1.00 94.31 202 ILE A N 1
ATOM 1648 C CA . ILE A 1 202 ? -17.124 -0.172 9.403 1.00 94.31 202 ILE A CA 1
ATOM 1649 C C . ILE A 1 202 ? -17.429 -0.285 10.900 1.00 94.31 202 ILE A C 1
ATOM 1651 O O . ILE A 1 202 ? -17.495 -1.389 11.436 1.00 94.31 202 ILE A O 1
ATOM 1655 N N . LEU A 1 203 ? -17.702 0.832 11.577 1.00 94.56 203 LEU A N 1
ATOM 1656 C CA . LEU A 1 203 ? -18.011 0.809 13.010 1.00 94.56 203 LEU A CA 1
ATOM 1657 C C . LEU A 1 203 ? -19.311 0.055 13.310 1.00 94.56 203 LEU A C 1
ATOM 1659 O O . LEU A 1 203 ? -19.382 -0.707 14.273 1.00 94.56 203 LEU A O 1
ATOM 1663 N N . TYR A 1 204 ? -20.333 0.211 12.465 1.00 95.69 204 TYR A N 1
ATOM 1664 C CA . TYR A 1 204 ? -21.587 -0.529 12.595 1.00 95.69 204 TYR A CA 1
ATOM 1665 C C . TYR A 1 204 ? -21.364 -2.045 12.556 1.00 95.69 204 TYR A C 1
ATOM 1667 O O . TYR A 1 204 ? -21.870 -2.769 13.417 1.00 95.69 204 TYR A O 1
ATOM 1675 N N . ARG A 1 205 ? -20.584 -2.527 11.582 1.00 93.94 205 ARG A N 1
ATOM 1676 C CA . ARG A 1 205 ? -20.256 -3.952 11.443 1.00 93.94 205 ARG A CA 1
ATOM 1677 C C . ARG A 1 205 ? -19.407 -4.455 12.612 1.00 93.94 205 ARG A C 1
ATOM 1679 O O . ARG A 1 205 ? -19.663 -5.552 13.105 1.00 93.94 205 ARG A O 1
ATOM 1686 N N . PHE A 1 206 ? -18.466 -3.646 13.105 1.00 92.31 206 PHE A N 1
ATOM 1687 C CA . PHE A 1 206 ? -17.652 -3.974 14.280 1.00 92.31 206 PHE A CA 1
ATOM 1688 C C . PHE A 1 206 ? -18.522 -4.208 15.520 1.00 92.31 206 PHE A C 1
ATOM 1690 O O . PHE A 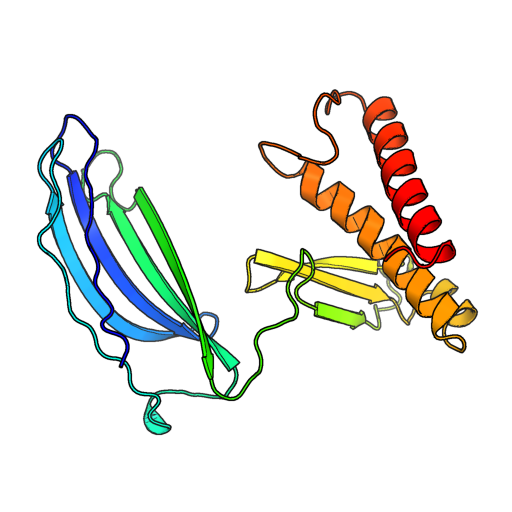1 206 ? -18.461 -5.275 16.129 1.00 92.31 206 PHE A O 1
ATOM 1697 N N . HIS A 1 207 ? -19.438 -3.287 15.828 1.00 92.25 207 HIS A N 1
ATOM 1698 C CA . HIS A 1 207 ? -20.360 -3.447 16.960 1.00 92.25 207 HIS A CA 1
ATOM 1699 C C . HIS A 1 207 ? -21.342 -4.613 16.797 1.00 92.25 207 HIS A C 1
ATOM 1701 O O . HIS 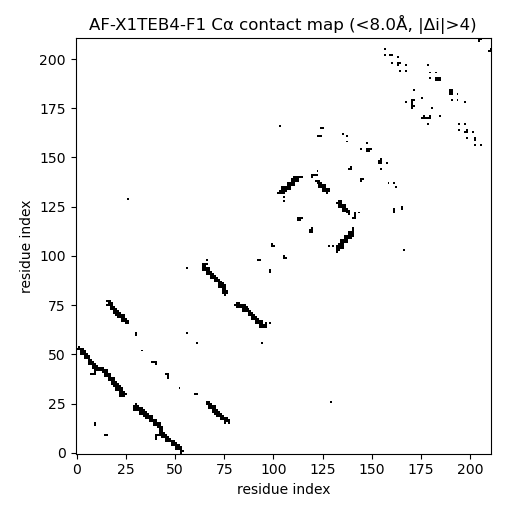A 1 207 ? -21.855 -5.145 17.783 1.00 92.25 207 HIS A O 1
ATOM 1707 N N . ARG A 1 208 ? -21.599 -5.043 15.558 1.00 94.00 208 ARG A N 1
ATOM 1708 C CA . ARG A 1 208 ? -22.384 -6.247 15.259 1.00 94.00 208 ARG A CA 1
ATOM 1709 C C . ARG A 1 208 ? -21.569 -7.539 15.255 1.00 94.00 208 ARG A C 1
ATOM 1711 O O . ARG A 1 208 ? -22.170 -8.604 15.119 1.00 94.00 208 ARG A O 1
ATOM 1718 N N . ARG A 1 209 ? -20.247 -7.466 15.455 1.00 86.50 209 ARG A N 1
ATOM 1719 C CA . ARG A 1 209 ? -19.309 -8.602 15.381 1.00 86.50 209 ARG A CA 1
ATOM 1720 C C . ARG A 1 209 ? -19.325 -9.286 14.011 1.00 86.50 209 ARG A C 1
ATOM 1722 O O . ARG A 1 209 ? -19.273 -10.509 13.908 1.00 86.50 209 ARG A O 1
ATOM 1729 N N . GLU A 1 210 ? -19.458 -8.476 12.965 1.00 82.06 210 GLU A N 1
ATOM 1730 C CA . GLU A 1 210 ? -19.453 -8.901 11.558 1.00 82.06 210 GLU A CA 1
ATOM 1731 C C . GLU A 1 210 ? -18.074 -8.719 10.892 1.00 82.06 210 GLU A C 1
ATOM 1733 O O . GLU A 1 210 ? -17.931 -8.964 9.693 1.00 82.06 210 GLU A O 1
ATOM 1738 N N . ILE A 1 211 ? -17.074 -8.299 11.673 1.00 66.25 211 ILE A N 1
ATOM 1739 C CA . ILE A 1 211 ? -15.649 -8.182 11.331 1.00 66.25 211 ILE A CA 1
ATOM 1740 C C . ILE A 1 211 ? -14.812 -8.691 12.499 1.00 66.25 211 ILE A C 1
ATOM 1742 O O . ILE A 1 211 ? -15.296 -8.571 13.649 1.00 66.25 211 ILE A O 1
#

Sequence (211 aa):
MSNIRLRIVNDSDEDIELRLRFFLRYFDQVIRTYADEDIIVPANEHSPEIGPFEEYPIESTYPSAGKYTFVARILSLREEDKGTELDHKTKVFYLEEDPPMRGLFERCEAVGLPNEEPIKYLIGYSDIGGERGLILNYNISHPTYDTVAESLEDLAEHILRIASHETCRYDLLQQTPALFEGVNRENSEEILKREREIVGEILYRFHRREI

Foldseek 3Di:
DDFDKDKAFAQAQAKFWKWKWKFKDDQPDTLGTQGTDIDIAGHRGMDPMRDRDDDDPDPVSDVDWFKMKIKIWIAGCDPVRGRHTPDIDMDMDTGPDDQADDDLEREEDEDAFDPDVPRLQDQWAWDQDPVRGTHTYGHCSHPVVVVPVVPPLSVVLSSLLSVLLNLLVVQLPDPHRPQCVPPDNVDPVSSVVSSCVSSVVSSVCVVVVVD

Mean predicted aligned error: 12.97 Å

Solvent-accessible surface area (backbone atoms only — not comparable to full-atom values): 12339 Å² total; per-residue (Å²): 138,65,77,44,68,45,69,51,76,31,90,42,95,52,66,44,48,29,34,43,38,30,33,35,25,47,84,92,43,75,70,43,76,82,44,80,48,78,46,75,26,50,43,67,34,58,42,73,75,46,67,74,43,78,84,75,99,42,76,92,73,46,96,65,75,34,67,36,36,40,40,38,37,32,24,32,58,44,87,90,52,55,68,41,76,77,48,76,50,75,51,77,51,54,42,97,41,82,74,66,64,90,67,67,47,57,46,78,42,85,35,78,54,60,90,44,99,67,61,40,75,40,63,48,54,65,45,81,38,101,81,79,28,28,32,38,35,38,24,65,63,18,78,72,35,73,79,20,71,90,37,72,66,51,37,48,51,54,52,49,54,48,50,42,53,47,49,52,55,54,30,69,73,40,96,77,32,79,88,57,59,94,56,58,86,87,39,66,66,57,49,55,52,50,49,50,52,53,42,49,50,54,53,51,33,47,80,67,65,74,103

pLDDT: mean 88.24, std 8.74, range [46.34, 96.69]

Secondary structure (DSSP, 8-state):
---EEE--B--SSS-EEEEEEEEEEETTEEEEEEEEEEEEE-TT-BPPPEEEE-----TTT--SSEEEEEEEEEEE-STTTTT-EEEEEEEEEEESSPPPPSSSEEEEEEE---S-TTGGG-SEEEEE-TTSSEEEEEETTSHHHHTTTT-HHHHHHHHHHHHHHHHHHHHHTSSS-SSSTT--TT-HHHHHHHHHHHHHHHHHHHHTT--

Nearest PDB structures (foldseek):
  1qpp-assembly1_B  TM=4.590E-01  e=1.372E-02  Escherichia coli
  6zjp-assembly1_A  TM=5.352E-01  e=6.981E-02  Arthrobacter sp. 32cB
  6zjv-assembly1_A  TM=4.629E-01  e=3.388E-02  Arthrobacter sp. 32cB
  6se8-assembly1_A  TM=4.236E-01  e=4.311E-02  Arthrobacter sp. 32cB
  6a6y-assembly1_A  TM=3.931E-01  e=4.801E-01  Plasmodium falciparum 3D7

Radius of gyration: 22.88 Å; Cα contacts (8 Å, |Δi|>4): 341; chains: 1; bounding box: 49×48×63 Å

Organism: NCBI:txid412755